Protein AF-A0A1T5BES2-F1 (afdb_monomer)

Mean predicted aligned error: 16.91 Å

Structure (mmCIF, N/CA/C/O backbone):
data_AF-A0A1T5BES2-F1
#
_entry.id   AF-A0A1T5BES2-F1
#
loop_
_atom_site.group_PDB
_atom_site.id
_atom_site.type_symbol
_atom_site.label_atom_id
_atom_site.label_alt_id
_atom_site.label_comp_id
_atom_site.label_asym_id
_atom_site.label_entity_id
_atom_site.label_seq_id
_atom_site.pdbx_PDB_ins_code
_atom_site.Cartn_x
_atom_site.Cartn_y
_atom_site.Cartn_z
_atom_site.occupancy
_atom_site.B_iso_or_equiv
_atom_site.auth_seq_id
_atom_site.auth_comp_id
_atom_site.auth_asym_id
_atom_site.auth_atom_id
_atom_site.pdbx_PDB_model_num
ATOM 1 N N . MET A 1 1 ? 9.888 16.089 -3.318 1.00 70.44 1 MET A N 1
ATOM 2 C CA . MET A 1 1 ? 8.456 15.725 -3.202 1.00 70.44 1 MET A CA 1
ATOM 3 C C . MET A 1 1 ? 7.661 16.745 -4.004 1.00 70.44 1 MET A C 1
ATOM 5 O O . MET A 1 1 ? 7.827 17.931 -3.751 1.00 70.44 1 MET A O 1
ATOM 9 N N . ASN A 1 2 ? 6.881 16.327 -5.005 1.00 87.25 2 ASN A N 1
ATOM 10 C CA . ASN A 1 2 ? 6.098 17.257 -5.827 1.00 87.25 2 ASN A CA 1
ATOM 11 C C . ASN A 1 2 ? 4.843 17.702 -5.054 1.00 87.25 2 ASN A C 1
ATOM 13 O O . ASN A 1 2 ? 3.798 17.071 -5.167 1.00 87.25 2 ASN A O 1
ATOM 17 N N . TYR A 1 3 ? 4.952 18.751 -4.232 1.00 88.75 3 TYR A N 1
ATOM 18 C CA . TYR A 1 3 ? 3.859 19.212 -3.362 1.00 88.75 3 TYR A CA 1
ATOM 19 C C . TYR A 1 3 ? 2.561 19.499 -4.121 1.00 88.75 3 TYR A C 1
ATOM 21 O O . TYR A 1 3 ? 1.489 19.140 -3.640 1.00 88.75 3 TYR A O 1
ATOM 29 N N . SER A 1 4 ? 2.650 20.056 -5.330 1.00 90.12 4 SER A N 1
ATOM 30 C CA . SER A 1 4 ? 1.475 20.334 -6.160 1.00 90.12 4 SER A CA 1
ATOM 31 C C . SER A 1 4 ? 0.677 19.060 -6.467 1.00 90.12 4 SER A C 1
ATOM 33 O O . SER A 1 4 ? -0.548 19.047 -6.336 1.00 90.12 4 SER A O 1
ATOM 35 N N . HIS A 1 5 ? 1.369 17.957 -6.783 1.00 93.81 5 HIS A N 1
ATOM 36 C CA . HIS A 1 5 ? 0.749 16.644 -6.993 1.00 93.81 5 HIS A CA 1
ATOM 37 C C . HIS A 1 5 ? -0.015 16.172 -5.751 1.00 93.81 5 HIS A C 1
ATOM 39 O O . HIS A 1 5 ? -1.217 15.920 -5.826 1.00 93.81 5 HIS A O 1
ATOM 45 N N . PHE A 1 6 ? 0.643 16.150 -4.590 1.00 95.44 6 PHE A N 1
ATOM 46 C CA . PHE A 1 6 ? 0.026 15.707 -3.336 1.00 95.44 6 PHE A CA 1
ATOM 47 C C . PHE A 1 6 ? -1.172 16.572 -2.929 1.00 95.44 6 PHE A C 1
ATOM 49 O O . PHE A 1 6 ? -2.198 16.052 -2.498 1.00 95.44 6 PHE A O 1
ATOM 56 N N . ILE A 1 7 ? -1.091 17.891 -3.121 1.00 94.88 7 ILE A N 1
ATOM 57 C CA . ILE A 1 7 ? -2.206 18.807 -2.858 1.00 94.88 7 ILE A CA 1
ATOM 58 C C . ILE A 1 7 ? -3.393 18.523 -3.781 1.00 94.88 7 ILE A C 1
ATOM 60 O O . ILE A 1 7 ? -4.537 18.530 -3.324 1.00 94.88 7 ILE A O 1
ATOM 64 N N . ASN A 1 8 ? -3.152 18.253 -5.064 1.00 95.00 8 ASN A N 1
ATOM 65 C CA . ASN A 1 8 ? -4.218 17.927 -6.010 1.00 95.00 8 ASN A CA 1
ATOM 66 C C . ASN A 1 8 ? -4.877 16.581 -5.688 1.00 95.00 8 ASN A C 1
ATOM 68 O O . ASN A 1 8 ? -6.106 16.486 -5.714 1.00 95.00 8 ASN A O 1
ATOM 72 N N . VAL A 1 9 ? -4.085 15.578 -5.302 1.00 97.38 9 VAL A N 1
ATOM 73 C CA . VAL A 1 9 ? -4.595 14.288 -4.822 1.00 97.38 9 VAL A CA 1
ATOM 74 C C . VAL A 1 9 ? -5.469 14.485 -3.580 1.00 97.38 9 VAL A C 1
ATOM 76 O O . VAL A 1 9 ? -6.613 14.032 -3.569 1.00 97.38 9 VAL A O 1
ATOM 79 N N . THR A 1 10 ? -5.008 15.241 -2.580 1.00 97.62 10 THR A N 1
ATOM 80 C CA . THR A 1 10 ? -5.791 15.525 -1.364 1.00 97.62 10 THR A CA 1
ATOM 81 C C . THR A 1 10 ? -7.077 16.300 -1.664 1.00 97.62 10 THR A C 1
ATOM 83 O O . THR A 1 10 ? -8.126 15.985 -1.104 1.00 97.62 10 THR A O 1
ATOM 86 N N . LYS A 1 11 ? -7.053 17.269 -2.592 1.00 97.06 11 LYS A N 1
ATOM 87 C CA . LYS A 1 11 ? -8.267 17.970 -3.055 1.00 97.06 11 LYS A CA 1
ATOM 88 C C . LYS A 1 11 ? -9.274 17.013 -3.694 1.00 97.06 11 LYS A C 1
ATOM 90 O O . LYS A 1 11 ? -10.475 17.180 -3.491 1.00 97.06 11 LYS A O 1
ATOM 95 N N . LYS A 1 12 ? -8.808 16.010 -4.446 1.00 98.00 12 LYS A N 1
ATOM 96 C CA . LYS A 1 12 ? -9.686 14.990 -5.032 1.00 98.00 12 LYS A CA 1
ATOM 97 C C . LYS A 1 12 ? -10.334 14.119 -3.953 1.00 98.00 12 LYS A C 1
ATOM 99 O O . LYS A 1 12 ? -11.538 13.887 -4.026 1.00 98.00 12 LYS A O 1
ATOM 104 N N . VAL A 1 13 ? -9.576 13.710 -2.931 1.00 98.06 13 VAL A N 1
ATOM 105 C CA . VAL A 1 13 ? -10.120 12.977 -1.770 1.00 98.06 13 VAL A CA 1
ATOM 106 C C . VAL A 1 13 ? -11.153 13.819 -1.025 1.00 98.06 13 VAL A C 1
ATOM 108 O O . VAL A 1 13 ? -12.233 13.321 -0.726 1.00 98.06 13 VAL A O 1
ATOM 111 N N . TYR A 1 14 ? -10.875 15.106 -0.796 1.00 98.12 14 TYR A N 1
ATOM 112 C CA . TYR A 1 14 ? -11.828 16.041 -0.193 1.00 98.12 14 TYR A CA 1
ATOM 113 C C . TYR A 1 14 ? -13.152 16.101 -0.974 1.00 98.12 14 TYR A C 1
ATOM 115 O O . TYR A 1 14 ? -14.214 15.936 -0.385 1.00 98.12 14 TYR A O 1
ATOM 123 N N . GLN A 1 15 ? -13.104 16.242 -2.304 1.00 97.69 15 GLN A N 1
ATOM 124 C CA . GLN A 1 15 ? -14.311 16.246 -3.144 1.00 97.69 15 GLN A CA 1
ATOM 125 C C . GLN A 1 15 ? -15.122 14.948 -3.017 1.00 97.69 15 GLN A C 1
ATOM 127 O O . GLN A 1 15 ? -16.346 14.990 -2.904 1.00 97.69 15 GLN A O 1
ATOM 132 N N . LEU A 1 16 ? -14.450 13.792 -3.020 1.00 96.69 16 LEU A N 1
ATOM 133 C CA . LEU A 1 16 ? -15.104 12.492 -2.847 1.00 96.69 16 LEU A CA 1
ATOM 134 C C . LEU A 1 16 ? -15.705 12.344 -1.439 1.00 96.69 16 LEU A C 1
ATOM 136 O O . LEU A 1 16 ? -16.818 11.839 -1.302 1.00 96.69 16 LEU A O 1
ATOM 140 N N . ALA A 1 17 ? -15.024 12.848 -0.407 1.00 96.62 17 ALA A N 1
ATOM 141 C CA . ALA A 1 17 ? -15.530 12.872 0.963 1.00 96.62 17 ALA A CA 1
ATOM 142 C C . ALA A 1 17 ? -16.780 13.763 1.105 1.00 96.62 17 ALA A C 1
ATOM 144 O O . ALA A 1 17 ? -17.757 13.328 1.713 1.00 96.62 17 ALA A O 1
ATOM 145 N N . CYS A 1 18 ? -16.806 14.948 0.480 1.00 95.06 18 CYS A N 1
ATOM 146 C CA . CYS A 1 18 ? -18.003 15.797 0.429 1.00 95.06 18 CYS A CA 1
ATOM 147 C C . CYS A 1 18 ? -19.175 15.089 -0.262 1.00 95.06 18 CYS A C 1
ATOM 149 O O . CYS A 1 18 ? -20.305 15.119 0.229 1.00 95.06 18 CYS A O 1
ATOM 151 N N . ASN A 1 19 ? -18.921 14.422 -1.393 1.0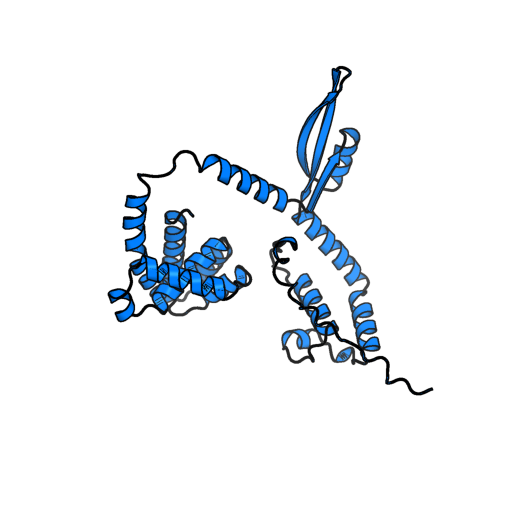0 92.88 19 ASN A N 1
ATOM 152 C CA . ASN A 1 19 ? -19.952 13.674 -2.115 1.00 92.88 19 ASN A CA 1
ATOM 153 C C . ASN A 1 19 ? -20.514 12.532 -1.263 1.00 92.88 19 ASN A C 1
ATOM 155 O O . ASN A 1 19 ? -21.729 12.341 -1.218 1.00 92.88 19 ASN A O 1
ATOM 159 N N . ARG A 1 20 ? -19.654 11.803 -0.544 1.00 92.56 20 ARG A N 1
ATOM 160 C CA . ARG A 1 20 ? -20.070 10.770 0.411 1.00 92.56 20 ARG A CA 1
ATOM 161 C C . ARG A 1 20 ? -20.982 11.343 1.495 1.00 92.56 20 ARG A C 1
ATOM 163 O O . ARG A 1 20 ? -22.045 10.784 1.737 1.00 92.56 20 ARG A O 1
ATOM 170 N N . GLN A 1 21 ? -20.591 12.461 2.105 1.00 90.69 21 GLN A N 1
ATOM 171 C CA . GLN A 1 21 ? -21.340 13.091 3.195 1.00 90.69 21 GLN A CA 1
ATOM 172 C C . GLN A 1 21 ? -22.714 13.613 2.742 1.00 90.69 21 GLN A C 1
ATOM 174 O O . GLN A 1 21 ? -23.696 13.496 3.469 1.00 90.69 21 GLN A O 1
ATOM 179 N N . THR A 1 22 ? -22.789 14.178 1.535 1.00 89.50 22 THR A N 1
ATOM 180 C CA . THR A 1 22 ? -24.013 14.791 0.989 1.00 89.50 22 THR A CA 1
ATOM 181 C C . THR A 1 22 ? -24.988 13.784 0.385 1.00 89.50 22 THR A C 1
ATOM 183 O O . THR A 1 22 ? -26.194 13.920 0.574 1.00 89.50 22 THR A O 1
ATOM 186 N N . SER A 1 23 ? -24.491 12.785 -0.348 1.00 87.12 23 SER A N 1
ATOM 187 C CA . SER A 1 23 ? -25.341 11.797 -1.027 1.00 87.12 23 SER A CA 1
ATOM 188 C C . SER A 1 23 ? -25.665 10.580 -0.166 1.00 87.12 23 SER A C 1
ATOM 190 O O . SER A 1 23 ? -26.700 9.951 -0.381 1.00 87.12 23 SER A O 1
ATOM 192 N N . ASN A 1 24 ? -24.776 10.226 0.772 1.00 84.38 24 ASN A N 1
ATOM 193 C CA . ASN A 1 24 ? -24.809 8.986 1.552 1.00 84.38 24 ASN A CA 1
ATOM 194 C C . ASN A 1 24 ? -25.114 7.730 0.702 1.00 84.38 24 ASN A C 1
ATOM 196 O O . ASN A 1 24 ? -25.743 6.781 1.172 1.00 84.38 24 ASN A O 1
ATOM 200 N N . SER A 1 25 ? -24.726 7.738 -0.579 1.00 91.38 25 SER A N 1
ATOM 201 C CA . SER A 1 25 ? -24.995 6.637 -1.499 1.00 91.38 25 SER A CA 1
ATOM 202 C C . SER A 1 25 ? -23.875 5.600 -1.436 1.00 91.38 25 SER A C 1
ATOM 204 O O . SER A 1 25 ? -22.703 5.929 -1.241 1.00 91.38 25 SER A O 1
ATOM 206 N N . VAL A 1 26 ? -24.231 4.330 -1.652 1.00 92.12 26 VAL A N 1
ATOM 207 C CA . VAL A 1 26 ? -23.258 3.226 -1.755 1.00 92.12 26 VAL A CA 1
ATOM 208 C C . VAL A 1 26 ? -22.220 3.518 -2.842 1.00 92.12 26 VAL A C 1
ATOM 210 O O . VAL A 1 26 ? -21.035 3.257 -2.659 1.00 92.12 26 VAL A O 1
ATOM 213 N N . GLU A 1 27 ? -22.653 4.126 -3.946 1.00 93.81 27 GLU A N 1
ATOM 214 C CA . GLU A 1 27 ? -21.774 4.510 -5.047 1.00 93.81 27 GLU A CA 1
ATOM 215 C C . GLU A 1 27 ? -20.736 5.559 -4.620 1.00 93.81 27 GLU A C 1
ATOM 217 O O . GLU A 1 27 ? -19.559 5.420 -4.943 1.00 93.81 27 GLU A O 1
ATOM 222 N N . ALA A 1 28 ? -21.128 6.579 -3.849 1.00 93.00 28 ALA A N 1
ATOM 223 C CA . ALA A 1 28 ? -20.195 7.602 -3.377 1.00 93.00 28 ALA A CA 1
ATOM 224 C C . ALA A 1 28 ? -19.154 7.038 -2.395 1.00 93.00 28 ALA A C 1
ATOM 226 O O . ALA A 1 28 ? -17.991 7.445 -2.433 1.00 93.00 28 ALA A O 1
ATOM 227 N N . ILE A 1 29 ? -19.551 6.078 -1.551 1.00 93.38 29 ILE A N 1
ATOM 228 C CA . ILE A 1 29 ? -18.630 5.354 -0.662 1.00 93.38 29 ILE A CA 1
ATOM 229 C C . ILE A 1 29 ? -17.618 4.558 -1.497 1.00 93.38 29 ILE A C 1
ATOM 231 O O . ILE A 1 29 ? -16.413 4.742 -1.333 1.00 93.38 29 ILE A O 1
ATOM 235 N N . GLN A 1 30 ? -18.098 3.762 -2.457 1.00 95.75 30 GLN A N 1
ATOM 236 C CA . GLN A 1 30 ? -17.244 2.949 -3.328 1.00 95.75 30 GLN A CA 1
ATOM 237 C C . GLN A 1 30 ? -16.291 3.795 -4.175 1.00 95.75 30 GLN A C 1
ATOM 239 O O . GLN A 1 30 ? -15.142 3.413 -4.379 1.00 95.75 30 GLN A O 1
ATOM 244 N N . GLN A 1 31 ? -16.729 4.955 -4.671 1.00 96.88 31 GLN A N 1
ATOM 245 C CA . GLN A 1 31 ? -15.860 5.863 -5.423 1.00 96.88 31 GLN A CA 1
ATOM 246 C C . GLN A 1 31 ? -14.693 6.378 -4.570 1.00 96.88 31 GLN A C 1
ATOM 248 O O . GLN A 1 31 ? -13.565 6.440 -5.063 1.00 96.88 31 GLN A O 1
ATOM 253 N N . LEU A 1 32 ? -14.944 6.727 -3.302 1.00 97.38 32 LEU A N 1
ATOM 254 C CA . LEU A 1 32 ? -13.892 7.134 -2.370 1.00 97.38 32 LEU A CA 1
ATOM 255 C C . LEU A 1 32 ? -12.931 5.975 -2.075 1.00 97.38 32 LEU A C 1
ATOM 257 O O . LEU A 1 32 ? -11.723 6.155 -2.204 1.00 97.38 32 LEU A O 1
ATOM 261 N N . GLU A 1 33 ? -13.455 4.799 -1.725 1.00 97.19 33 GLU A N 1
ATOM 262 C CA . GLU A 1 33 ? -12.656 3.603 -1.422 1.00 97.19 33 GLU A CA 1
ATOM 263 C C . GLU A 1 33 ? -11.768 3.202 -2.605 1.00 97.19 33 GLU A C 1
ATOM 265 O O . GLU A 1 33 ? -10.548 3.104 -2.466 1.00 97.19 33 GLU A O 1
ATOM 270 N N . ASN A 1 34 ? -12.357 3.064 -3.796 1.00 97.38 34 ASN A N 1
ATOM 271 C CA . ASN A 1 34 ? -11.634 2.697 -5.012 1.00 97.38 34 ASN A CA 1
ATOM 272 C C . ASN A 1 34 ? -10.504 3.680 -5.323 1.00 97.38 34 ASN A C 1
ATOM 274 O O . ASN A 1 34 ? -9.408 3.260 -5.691 1.00 97.38 34 ASN A O 1
ATOM 278 N N . TYR A 1 35 ? -10.757 4.983 -5.167 1.00 98.38 35 TYR A N 1
ATOM 279 C CA . TYR A 1 35 ? -9.732 5.996 -5.387 1.00 98.38 35 TYR A CA 1
ATOM 280 C C . TYR A 1 35 ? -8.608 5.887 -4.351 1.00 98.38 35 TYR A C 1
ATOM 282 O O . TYR A 1 35 ? -7.438 5.851 -4.723 1.00 98.38 35 TYR A O 1
ATOM 290 N N . MET A 1 36 ? -8.945 5.769 -3.064 1.00 98.31 36 MET A N 1
ATOM 291 C CA . MET A 1 36 ? -7.967 5.652 -1.977 1.00 98.31 36 MET A CA 1
ATOM 292 C C . MET A 1 36 ? -7.069 4.417 -2.131 1.00 98.31 36 MET A C 1
ATOM 294 O O . MET A 1 36 ? -5.855 4.520 -1.957 1.00 98.31 36 MET A O 1
ATOM 298 N N . TYR A 1 37 ? -7.617 3.268 -2.539 1.00 97.12 37 TYR A N 1
ATOM 299 C CA . TYR A 1 37 ? -6.825 2.052 -2.752 1.00 97.12 37 TYR A CA 1
ATOM 300 C C . TYR A 1 37 ? -5.919 2.088 -3.986 1.00 97.12 37 TYR A C 1
ATOM 302 O O . TYR A 1 37 ? -5.040 1.231 -4.095 1.00 97.12 37 TYR A O 1
ATOM 310 N N . GLN A 1 38 ? -6.058 3.071 -4.876 1.00 97.50 38 GLN A N 1
ATOM 311 C CA . GLN A 1 38 ? -5.137 3.281 -5.999 1.00 97.50 38 GLN A CA 1
ATOM 312 C C . GLN A 1 38 ? -3.953 4.191 -5.641 1.00 97.50 38 GLN A C 1
ATOM 314 O O . GLN A 1 38 ? -2.974 4.229 -6.384 1.00 97.50 38 GLN A O 1
ATOM 319 N N . LEU A 1 39 ? -4.020 4.907 -4.514 1.00 97.62 39 LEU A N 1
ATOM 320 C CA . LEU A 1 39 ? -2.978 5.846 -4.107 1.00 97.62 39 LEU A CA 1
ATOM 321 C C . LEU A 1 39 ? -1.724 5.128 -3.605 1.00 97.62 39 LEU A C 1
ATOM 323 O O . LEU A 1 39 ? -1.783 4.084 -2.956 1.00 97.62 39 LEU A O 1
ATOM 327 N N . THR A 1 40 ? -0.571 5.726 -3.860 1.00 97.56 40 THR A N 1
ATOM 328 C CA . THR A 1 40 ? 0.717 5.325 -3.295 1.00 97.56 40 THR A CA 1
ATOM 329 C C . THR A 1 40 ? 0.753 5.549 -1.784 1.00 97.56 40 THR A C 1
ATOM 331 O O . THR A 1 40 ? -0.023 6.320 -1.215 1.00 97.56 40 THR A O 1
ATOM 334 N N . PHE A 1 41 ? 1.690 4.892 -1.100 1.00 97.25 41 PHE A N 1
ATOM 335 C CA . PHE A 1 41 ? 1.778 5.027 0.352 1.00 97.25 41 PHE A CA 1
ATOM 336 C C . PHE A 1 41 ? 2.150 6.448 0.796 1.00 97.25 41 PHE A C 1
ATOM 338 O O . PHE A 1 41 ? 1.604 6.948 1.776 1.00 97.25 41 PHE A O 1
ATOM 345 N N . ASP A 1 42 ? 3.011 7.137 0.047 1.00 96.88 42 ASP A N 1
ATOM 346 C CA . ASP A 1 42 ? 3.368 8.524 0.351 1.00 96.88 42 ASP A CA 1
ATOM 347 C C . ASP A 1 42 ? 2.169 9.470 0.211 1.00 96.88 42 ASP A C 1
ATOM 349 O O . ASP A 1 42 ? 2.035 10.413 0.992 1.00 96.88 42 ASP A O 1
ATOM 353 N N . GLU A 1 43 ? 1.265 9.213 -0.742 1.00 98.00 43 GLU A N 1
ATOM 354 C CA . GLU A 1 43 ? 0.036 10.000 -0.904 1.00 98.00 43 GLU A CA 1
ATOM 355 C C . GLU A 1 43 ? -0.897 9.803 0.287 1.00 98.00 43 GLU A C 1
ATOM 357 O O . GLU A 1 43 ? -1.389 10.786 0.839 1.00 98.00 43 GLU A O 1
ATOM 362 N N . ILE A 1 44 ? -1.065 8.558 0.744 1.00 98.25 44 ILE A N 1
ATOM 363 C CA . ILE A 1 44 ? -1.846 8.229 1.943 1.00 98.25 44 ILE A CA 1
ATOM 364 C C . ILE A 1 44 ? -1.281 8.936 3.181 1.00 98.25 44 ILE A C 1
ATOM 366 O O . ILE A 1 44 ? -2.021 9.620 3.889 1.00 98.25 44 ILE A O 1
ATOM 370 N N . LYS A 1 45 ? 0.037 8.865 3.406 1.00 97.19 45 LYS A N 1
ATOM 371 C CA . LYS A 1 45 ? 0.703 9.553 4.528 1.00 97.19 45 LYS A CA 1
ATOM 372 C C . LYS A 1 45 ? 0.507 11.064 4.470 1.00 97.19 45 LYS A C 1
ATOM 374 O O . LYS A 1 45 ? 0.262 11.707 5.496 1.00 97.19 45 LYS A O 1
ATOM 379 N N . PHE A 1 46 ? 0.601 11.643 3.275 1.00 97.25 46 PHE A N 1
ATOM 380 C CA . PHE A 1 46 ? 0.381 13.069 3.077 1.00 97.25 46 PHE A CA 1
ATOM 381 C C . PHE A 1 46 ? -1.068 13.463 3.383 1.00 97.25 46 PHE A C 1
ATOM 383 O O . PHE A 1 46 ? -1.289 14.385 4.166 1.00 97.25 46 PHE A O 1
ATOM 390 N N . ILE A 1 47 ? -2.056 12.739 2.846 1.00 98.19 47 ILE A N 1
ATOM 391 C CA . ILE A 1 47 ? -3.482 12.970 3.130 1.00 98.19 47 ILE A CA 1
ATOM 392 C C . ILE A 1 47 ? -3.748 12.875 4.633 1.00 98.19 47 ILE A C 1
ATOM 394 O O . ILE A 1 47 ? -4.391 13.757 5.199 1.00 98.19 47 ILE A O 1
ATOM 398 N N . GLN A 1 48 ? -3.208 11.853 5.298 1.00 98.00 48 GLN A N 1
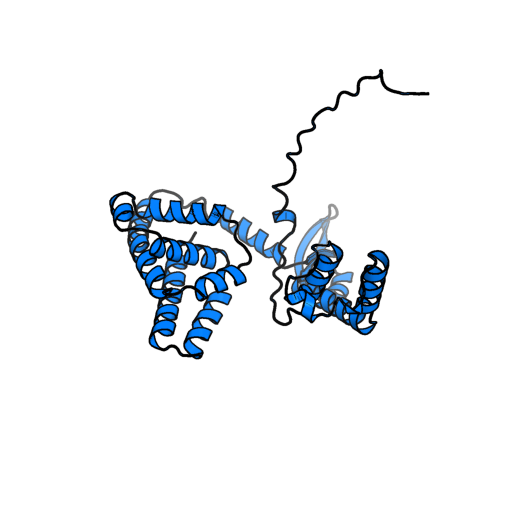ATOM 399 C CA . GLN A 1 48 ? -3.343 11.665 6.742 1.00 98.00 48 GLN A CA 1
ATOM 400 C C . GLN A 1 48 ? -2.743 12.839 7.520 1.00 98.00 48 GLN A C 1
ATOM 402 O O . GLN A 1 48 ? -3.348 13.314 8.478 1.00 98.00 48 GLN A O 1
ATOM 407 N N . THR A 1 49 ? -1.598 13.361 7.076 1.00 97.75 49 THR A N 1
ATOM 408 C CA . THR A 1 49 ? -0.969 14.550 7.668 1.00 97.75 49 THR A CA 1
ATOM 409 C C . THR A 1 49 ? -1.887 15.766 7.563 1.00 97.75 49 THR A C 1
ATOM 411 O O . THR A 1 49 ? -2.125 16.425 8.570 1.00 97.75 49 THR A O 1
ATOM 414 N N . ILE A 1 50 ? -2.467 16.029 6.386 1.00 98.06 50 ILE A N 1
ATOM 415 C CA . ILE A 1 50 ? -3.424 17.131 6.175 1.00 98.06 50 ILE A CA 1
ATOM 416 C C . ILE A 1 50 ? -4.694 16.947 7.015 1.00 98.06 50 ILE A C 1
ATOM 418 O O . ILE A 1 50 ? -5.176 17.898 7.625 1.00 98.06 50 ILE A O 1
ATOM 422 N N . MET A 1 51 ? -5.221 15.726 7.078 1.00 98.25 51 MET A N 1
ATOM 423 C CA . MET A 1 51 ? -6.407 15.392 7.863 1.00 98.25 51 MET A CA 1
ATOM 424 C C . MET A 1 51 ? -6.184 15.655 9.356 1.00 98.25 51 MET A C 1
ATOM 426 O O . MET A 1 51 ? -6.993 16.334 9.985 1.00 98.25 51 MET A O 1
ATOM 430 N N . TYR A 1 52 ? -5.089 15.150 9.935 1.00 97.56 52 TYR A N 1
ATOM 431 C CA . TYR A 1 52 ? -4.784 15.405 11.344 1.00 97.56 52 TYR A CA 1
ATOM 432 C C . TYR A 1 52 ? -4.446 16.874 11.596 1.00 97.56 52 TYR A C 1
ATOM 434 O O . TYR A 1 52 ? -4.853 17.403 12.621 1.00 97.56 52 TYR A O 1
ATOM 442 N N . LEU A 1 53 ? -3.798 17.558 10.650 1.00 97.44 53 LEU A N 1
ATOM 443 C CA . LEU A 1 53 ? -3.561 18.997 10.738 1.00 97.44 53 LEU A CA 1
ATOM 444 C C . LEU A 1 53 ? -4.886 19.763 10.885 1.00 97.44 53 LEU A C 1
ATOM 446 O O . LEU A 1 53 ? -5.026 20.558 11.805 1.00 97.44 53 LEU A O 1
ATOM 450 N N . GLY A 1 54 ? -5.885 19.483 10.044 1.00 97.50 54 GLY A N 1
ATOM 451 C CA . GLY A 1 54 ? -7.197 20.132 10.137 1.00 97.50 54 GLY A CA 1
ATOM 452 C C . GLY A 1 54 ? -8.054 19.704 11.333 1.00 97.50 54 GLY A C 1
ATOM 453 O O . GLY A 1 54 ? -8.970 20.434 11.711 1.00 97.50 54 GLY A O 1
ATOM 454 N N . ARG A 1 55 ? -7.774 18.538 11.924 1.00 97.12 55 ARG A N 1
ATOM 455 C CA . ARG A 1 55 ? -8.480 18.021 13.105 1.00 97.12 55 ARG A CA 1
ATOM 456 C C . ARG A 1 55 ? -7.899 18.541 14.418 1.00 97.12 55 ARG A C 1
ATOM 458 O O . ARG A 1 55 ? -8.661 18.905 15.306 1.00 97.12 55 ARG A O 1
ATOM 465 N N . ASP A 1 56 ? -6.576 18.509 14.541 1.00 97.06 56 ASP A N 1
ATOM 466 C CA . ASP A 1 56 ? -5.867 18.701 15.808 1.00 97.06 56 ASP A CA 1
ATOM 467 C C . ASP A 1 56 ? -5.402 20.152 16.001 1.00 97.06 56 ASP A C 1
ATOM 469 O O . ASP A 1 56 ? -5.145 20.548 17.131 1.00 97.06 56 ASP A O 1
ATOM 473 N N . THR A 1 57 ? -5.330 20.955 14.931 1.00 96.50 57 THR A N 1
ATOM 474 C CA . THR A 1 57 ? -4.894 22.355 15.032 1.00 96.50 57 THR A CA 1
ATOM 475 C C . THR A 1 57 ? -6.007 23.250 15.569 1.00 96.50 57 THR A C 1
ATOM 477 O O . THR A 1 57 ? -7.070 23.391 14.960 1.00 96.50 57 THR A O 1
ATOM 480 N N . THR A 1 58 ? -5.720 23.922 16.677 1.00 95.50 58 THR A N 1
ATOM 481 C CA . THR A 1 58 ? -6.593 24.911 17.320 1.00 95.50 58 THR A CA 1
ATOM 482 C C . THR A 1 58 ? -6.358 26.329 16.791 1.00 95.50 58 THR A C 1
ATOM 484 O O . THR A 1 58 ? -5.298 26.642 16.247 1.00 95.50 58 THR A O 1
ATOM 487 N N . ASP A 1 59 ? -7.323 27.234 16.984 1.00 92.19 59 ASP A N 1
ATOM 488 C CA . ASP A 1 59 ? -7.164 28.642 16.586 1.00 92.19 59 ASP A CA 1
ATOM 489 C C . ASP A 1 59 ? -6.016 29.338 17.339 1.00 92.19 59 ASP A C 1
ATOM 491 O O . ASP A 1 59 ? -5.301 30.155 16.760 1.00 92.19 59 ASP A O 1
ATOM 495 N N . GLU A 1 60 ? -5.777 28.969 18.601 1.00 94.56 60 GLU A N 1
ATOM 496 C CA . GLU A 1 60 ? -4.643 29.469 19.388 1.00 94.56 60 GLU A CA 1
ATOM 497 C C . GLU A 1 60 ? -3.297 29.063 18.770 1.00 94.56 60 GLU A C 1
ATOM 499 O O . GLU A 1 60 ? -2.384 29.883 18.651 1.00 94.56 60 GLU A O 1
ATOM 504 N N . GLU A 1 61 ? -3.172 27.815 18.312 1.00 94.69 61 GLU A N 1
ATOM 505 C CA . GLU A 1 61 ? -1.966 27.338 17.631 1.00 94.69 61 GLU A CA 1
ATOM 506 C C . GLU A 1 61 ? -1.757 28.028 16.282 1.00 94.69 61 GLU A C 1
ATOM 508 O O . GLU A 1 61 ? -0.618 28.355 15.948 1.00 94.69 61 GLU A O 1
ATOM 513 N N . ARG A 1 62 ? -2.834 28.322 15.539 1.00 92.25 62 ARG A N 1
ATOM 514 C CA . ARG A 1 62 ? -2.764 29.070 14.267 1.00 92.25 62 ARG A CA 1
ATOM 515 C C . ARG A 1 62 ? -2.280 30.504 14.441 1.00 92.25 62 ARG A C 1
ATOM 517 O O . ARG A 1 62 ? -1.707 31.062 13.510 1.00 92.25 62 ARG A O 1
ATOM 524 N N . LEU A 1 63 ? -2.516 31.107 15.605 1.00 92.75 63 LEU A N 1
ATOM 525 C CA . LEU A 1 63 ? -1.991 32.433 15.941 1.00 92.75 63 LEU A CA 1
ATOM 526 C C . LEU A 1 63 ? -0.525 32.380 16.383 1.00 92.75 63 LEU A C 1
ATOM 528 O O . LEU A 1 63 ? 0.190 33.374 16.260 1.00 92.75 63 LEU A O 1
ATOM 532 N N . LYS A 1 64 ? -0.082 31.237 16.916 1.00 95.88 64 LYS A N 1
ATOM 533 C CA . LYS A 1 64 ? 1.242 31.074 17.523 1.00 95.88 64 LYS A CA 1
ATOM 534 C C . LYS A 1 64 ? 2.305 30.557 16.557 1.00 95.88 64 LYS A C 1
ATOM 536 O O . LYS A 1 64 ? 3.458 30.964 16.665 1.00 95.88 64 LYS A O 1
ATOM 541 N N . TYR A 1 65 ? 1.941 29.644 15.663 1.00 93.81 65 TYR A N 1
ATOM 542 C CA . TYR A 1 65 ? 2.875 28.934 14.793 1.00 93.81 65 TYR A CA 1
ATOM 543 C C . TYR A 1 65 ? 2.619 29.258 13.327 1.00 93.81 65 TYR A C 1
ATOM 545 O O . TYR A 1 65 ? 1.481 29.449 12.899 1.00 93.81 65 TYR A O 1
ATOM 553 N N . SER A 1 66 ? 3.683 29.270 12.526 1.00 93.19 66 SER A N 1
ATOM 554 C CA . SER A 1 66 ? 3.537 29.346 11.076 1.00 93.19 66 SER A CA 1
ATOM 555 C C . SER A 1 66 ? 2.899 28.068 10.523 1.00 93.19 66 SER A C 1
ATOM 557 O O . SER A 1 66 ? 3.081 26.970 11.055 1.00 93.19 66 SER A O 1
ATOM 559 N N . ASN A 1 67 ? 2.215 28.180 9.382 1.00 93.44 67 ASN A N 1
ATOM 560 C CA . ASN A 1 67 ? 1.612 27.020 8.716 1.00 93.44 67 ASN A CA 1
ATOM 561 C C . ASN A 1 67 ? 2.651 25.932 8.393 1.00 93.44 67 ASN A C 1
ATOM 563 O O . ASN A 1 67 ? 2.329 24.745 8.423 1.00 93.44 67 ASN A O 1
ATOM 567 N N . ARG A 1 68 ? 3.908 26.326 8.133 1.00 92.12 68 ARG A N 1
ATOM 568 C CA . ARG A 1 68 ? 5.023 25.396 7.905 1.00 92.12 68 ARG A CA 1
ATOM 569 C C . ARG A 1 68 ? 5.356 24.608 9.161 1.00 92.12 68 ARG A C 1
ATOM 571 O O . ARG A 1 68 ? 5.499 23.394 9.092 1.00 92.12 68 ARG A O 1
ATOM 578 N N . GLU A 1 69 ? 5.468 25.283 10.299 1.00 93.94 69 GLU A N 1
ATOM 579 C CA . GLU A 1 69 ? 5.775 24.635 11.575 1.00 93.94 69 GLU A CA 1
ATOM 580 C C . GLU A 1 69 ? 4.670 23.673 12.001 1.00 93.94 69 GLU A C 1
ATOM 582 O O . GLU A 1 69 ? 4.985 22.576 12.458 1.00 93.94 69 GLU A O 1
ATOM 587 N N . LEU A 1 70 ? 3.403 24.049 11.798 1.00 95.50 70 LEU A N 1
ATOM 588 C CA . LEU A 1 70 ? 2.253 23.181 12.066 1.00 95.50 70 LEU A CA 1
ATOM 589 C C . LEU A 1 70 ? 2.264 21.933 11.172 1.00 95.50 70 LEU A C 1
ATOM 591 O O . LEU A 1 70 ? 2.064 20.817 11.644 1.00 95.50 70 LEU A O 1
ATOM 595 N N . PHE A 1 71 ? 2.552 22.093 9.878 1.00 95.38 71 PHE A N 1
ATOM 596 C CA . PHE A 1 71 ? 2.656 20.954 8.967 1.00 95.38 71 PHE A CA 1
ATOM 597 C C . PHE A 1 71 ? 3.813 20.015 9.354 1.00 95.38 71 PHE A C 1
ATOM 599 O O . PHE A 1 71 ? 3.626 18.804 9.477 1.00 95.38 71 PHE A O 1
ATOM 606 N N . GLU A 1 72 ? 5.006 20.566 9.595 1.00 94.25 72 GLU A N 1
ATOM 607 C CA . GLU A 1 72 ? 6.195 19.784 9.955 1.00 94.25 72 GLU A CA 1
ATOM 608 C C . GLU A 1 72 ? 6.094 19.151 11.350 1.00 94.25 72 GLU A C 1
ATOM 610 O O . GLU A 1 72 ? 6.694 18.103 11.605 1.00 94.25 72 GLU A O 1
ATOM 615 N N . SER A 1 73 ? 5.368 19.762 12.292 1.00 94.94 73 SER A N 1
ATOM 616 C CA . SER A 1 73 ? 5.106 19.148 13.598 1.00 94.94 73 SER A CA 1
ATOM 617 C C . SER A 1 73 ? 4.187 17.934 13.451 1.00 94.94 73 SER A C 1
ATOM 619 O O . SER A 1 73 ? 4.496 16.874 14.005 1.00 94.94 73 SER A O 1
ATOM 621 N N . GLN A 1 74 ? 3.133 18.045 12.637 1.00 95.81 74 GLN A N 1
ATOM 622 C CA . GLN A 1 74 ? 2.190 16.955 12.412 1.00 95.81 74 GLN A CA 1
ATOM 623 C C . GLN A 1 74 ? 2.824 15.795 11.644 1.00 95.81 74 GLN A C 1
ATOM 625 O O . GLN A 1 74 ? 2.657 14.632 12.018 1.00 95.81 74 GLN A O 1
ATOM 630 N N . LYS A 1 75 ? 3.620 16.102 10.617 1.00 94.94 75 LYS A N 1
ATOM 631 C CA . LYS A 1 75 ? 4.385 15.102 9.870 1.00 94.94 75 LYS A CA 1
ATOM 632 C C . LYS A 1 75 ? 5.322 14.315 10.793 1.00 94.94 75 LYS A C 1
ATOM 634 O O . LYS A 1 75 ? 5.241 13.090 10.844 1.00 94.94 75 LYS A O 1
ATOM 639 N N . ARG A 1 76 ? 6.128 15.010 11.609 1.00 94.44 76 ARG A N 1
ATOM 640 C CA . ARG A 1 76 ? 7.030 14.379 12.595 1.00 94.44 76 ARG A CA 1
ATOM 641 C C . ARG A 1 76 ? 6.291 13.578 13.664 1.00 94.44 76 ARG A C 1
ATOM 643 O O . ARG A 1 76 ? 6.827 12.611 14.203 1.00 94.44 76 ARG A O 1
ATOM 650 N N . TYR A 1 77 ? 5.087 13.996 14.051 1.00 93.81 77 TYR A N 1
ATOM 651 C CA . TYR A 1 77 ? 4.256 13.220 14.969 1.00 93.81 77 TYR A CA 1
ATOM 652 C C . TYR A 1 77 ? 3.850 11.876 14.354 1.00 93.81 77 TYR A C 1
ATOM 654 O O . TYR A 1 77 ? 3.995 10.846 15.010 1.00 93.81 77 TYR A O 1
ATOM 662 N N . LEU A 1 78 ? 3.403 11.873 13.097 1.00 92.56 78 LEU A N 1
ATOM 663 C CA . LEU A 1 78 ? 2.974 10.651 12.419 1.00 92.56 78 LEU A CA 1
ATOM 664 C C . LEU A 1 78 ? 4.150 9.732 12.066 1.00 92.56 78 LEU A C 1
ATOM 666 O O . LEU A 1 78 ? 4.042 8.523 12.238 1.00 92.56 78 LEU A O 1
ATOM 670 N N . GLU A 1 79 ? 5.299 10.288 11.677 1.00 91.94 79 GLU A N 1
ATOM 671 C CA . GLU A 1 79 ? 6.527 9.514 11.442 1.00 91.94 79 GLU A CA 1
ATOM 672 C C . GLU A 1 79 ? 6.993 8.747 12.685 1.00 91.94 79 GLU A C 1
ATOM 674 O O . GLU A 1 79 ? 7.485 7.629 12.563 1.00 91.94 79 GLU A O 1
ATOM 679 N N . ARG A 1 80 ? 6.775 9.296 13.887 1.00 92.44 80 ARG A N 1
ATOM 680 C CA . ARG A 1 80 ? 7.082 8.607 15.151 1.00 92.44 80 ARG A CA 1
ATOM 681 C C . ARG A 1 80 ? 6.101 7.496 15.505 1.00 92.44 80 ARG A C 1
ATOM 683 O O . ARG A 1 80 ? 6.417 6.677 16.360 1.00 92.44 80 ARG A O 1
ATOM 690 N N . LYS A 1 81 ? 4.904 7.484 14.916 1.00 86.19 81 LYS A N 1
ATOM 691 C CA . LYS A 1 81 ? 3.835 6.556 15.303 1.00 86.19 81 LYS A CA 1
ATOM 692 C C . LYS A 1 81 ? 3.907 5.185 14.628 1.00 86.19 81 LYS A C 1
ATOM 694 O O . LYS A 1 81 ? 3.013 4.388 14.879 1.00 86.19 81 LYS A O 1
ATOM 699 N N . SER A 1 82 ? 4.963 4.918 13.855 1.00 81.12 82 SER A N 1
ATOM 700 C CA . SER A 1 82 ? 5.142 3.742 12.993 1.00 81.12 82 SER A CA 1
ATOM 701 C C . SER A 1 82 ? 3.962 3.530 12.044 1.00 81.12 82 SER A C 1
ATOM 703 O O . SER A 1 82 ? 2.860 3.157 12.432 1.00 81.12 82 SER A O 1
ATOM 705 N N . TRP A 1 83 ? 4.198 3.769 10.759 1.00 90.94 83 TRP A N 1
ATOM 706 C CA . TRP A 1 83 ? 3.193 3.530 9.729 1.00 90.94 83 TRP A CA 1
ATOM 707 C C . TRP A 1 83 ? 2.958 2.030 9.550 1.00 90.94 83 TRP A C 1
ATOM 709 O O . TRP A 1 83 ? 3.920 1.265 9.500 1.00 90.94 83 TRP A O 1
ATOM 719 N N . SER A 1 84 ? 1.694 1.620 9.436 1.00 92.06 84 SER A N 1
ATOM 720 C CA . SER A 1 84 ? 1.343 0.218 9.203 1.00 92.06 84 SER A CA 1
ATOM 721 C C . SER A 1 84 ? 1.340 -0.117 7.700 1.00 92.06 84 SER A C 1
ATOM 723 O O . SER A 1 84 ? 2.218 0.316 6.954 1.00 92.06 84 SER A O 1
ATOM 725 N N . LYS A 1 85 ? 0.365 -0.900 7.227 1.00 95.81 85 LYS A N 1
ATOM 726 C CA . LYS A 1 85 ? 0.179 -1.186 5.798 1.00 95.81 85 LYS A CA 1
ATOM 727 C C . LYS A 1 85 ? -0.595 -0.048 5.140 1.00 95.81 85 LYS A C 1
ATOM 729 O O . LYS A 1 85 ? -1.507 0.513 5.740 1.00 95.81 85 LYS A O 1
ATOM 734 N N . ARG A 1 86 ? -0.277 0.242 3.880 1.00 96.81 86 ARG A N 1
ATOM 735 C CA . ARG A 1 86 ? -0.927 1.294 3.085 1.00 96.81 86 ARG A CA 1
ATOM 736 C C . ARG A 1 86 ? -2.452 1.173 3.086 1.00 96.81 86 ARG A C 1
ATOM 738 O O . ARG A 1 86 ? -3.136 2.176 3.247 1.00 96.81 86 ARG A O 1
ATOM 745 N N . GLU A 1 87 ? -2.966 -0.041 2.920 1.00 96.62 87 GLU A N 1
ATOM 746 C CA . GLU A 1 87 ? -4.398 -0.342 2.888 1.00 96.62 87 GLU A CA 1
ATOM 747 C C . GLU A 1 87 ? -5.060 -0.031 4.235 1.00 96.62 87 GLU A C 1
ATOM 749 O O . GLU A 1 87 ? -6.097 0.618 4.264 1.00 96.62 87 GLU A O 1
ATOM 754 N N . LEU A 1 88 ? -4.413 -0.397 5.347 1.00 95.62 88 LEU A N 1
ATOM 755 C CA . LEU A 1 88 ? -4.923 -0.113 6.691 1.00 95.62 88 LEU A CA 1
ATOM 756 C C . LEU A 1 88 ? -4.947 1.391 6.982 1.00 95.62 88 LEU A C 1
ATOM 758 O O . LEU A 1 88 ? -5.899 1.894 7.572 1.00 95.62 88 LEU A O 1
ATOM 762 N N . GLU A 1 89 ? -3.926 2.132 6.545 1.00 97.75 89 GLU A N 1
ATOM 763 C CA . GLU A 1 89 ? -3.935 3.591 6.678 1.00 97.75 89 GLU A CA 1
ATOM 764 C C . GLU A 1 89 ? -5.004 4.243 5.784 1.00 97.75 89 GLU A C 1
ATOM 766 O O . GLU A 1 89 ? -5.653 5.203 6.204 1.00 97.75 89 GLU A O 1
ATOM 771 N N . ALA A 1 90 ? -5.252 3.707 4.583 1.00 97.94 90 ALA A N 1
ATOM 772 C CA . ALA A 1 90 ? -6.358 4.154 3.739 1.00 97.94 90 ALA A CA 1
ATOM 773 C C . ALA A 1 90 ? -7.712 3.934 4.437 1.00 97.94 90 ALA A C 1
ATOM 775 O O . ALA A 1 90 ? -8.504 4.876 4.530 1.00 97.94 90 ALA A O 1
ATOM 776 N N . ASP A 1 91 ? -7.933 2.749 5.013 1.00 96.69 91 ASP A N 1
ATOM 777 C CA . ASP A 1 91 ? -9.133 2.417 5.790 1.00 96.69 91 ASP A CA 1
ATOM 778 C C . ASP A 1 91 ? -9.304 3.361 6.983 1.00 96.69 91 ASP A C 1
ATOM 780 O O . ASP A 1 91 ? -10.397 3.874 7.235 1.00 96.69 91 ASP A O 1
ATOM 784 N N . HIS A 1 92 ? -8.212 3.662 7.693 1.00 96.56 92 HIS A N 1
ATOM 785 C CA . HIS A 1 92 ? -8.221 4.605 8.808 1.00 96.56 92 HIS A CA 1
ATOM 786 C C . HIS A 1 92 ? -8.666 6.009 8.401 1.00 96.56 92 HIS A C 1
ATOM 788 O O . HIS A 1 92 ? -9.361 6.662 9.187 1.00 96.56 92 HIS A O 1
ATOM 794 N N . ILE A 1 93 ? -8.252 6.490 7.224 1.00 97.81 93 ILE A N 1
ATOM 795 C CA . ILE A 1 93 ? -8.668 7.791 6.686 1.00 97.81 93 ILE A CA 1
ATOM 796 C C . ILE A 1 93 ? -10.145 7.737 6.290 1.00 97.81 93 ILE A C 1
ATOM 798 O O . ILE A 1 93 ? -10.917 8.593 6.720 1.00 97.81 93 ILE A O 1
ATOM 802 N N . ILE A 1 94 ? -10.555 6.721 5.522 1.00 97.50 94 ILE A N 1
ATOM 803 C CA . ILE A 1 94 ? -11.939 6.555 5.049 1.00 97.50 94 ILE A CA 1
ATOM 804 C C . ILE A 1 94 ? -12.904 6.487 6.236 1.00 97.50 94 ILE A C 1
ATOM 806 O O . ILE A 1 94 ? -13.933 7.158 6.228 1.00 97.50 94 ILE A O 1
ATOM 810 N N . ALA A 1 95 ? -12.562 5.756 7.294 1.00 96.19 95 ALA A N 1
ATOM 811 C CA . ALA A 1 95 ? -13.403 5.616 8.478 1.00 96.19 95 ALA A CA 1
ATOM 812 C C . ALA A 1 95 ? -13.544 6.909 9.313 1.00 96.19 95 ALA A C 1
ATOM 814 O O . ALA A 1 95 ? -14.361 6.953 10.238 1.00 96.19 95 ALA A O 1
ATOM 815 N N . LYS A 1 96 ? -12.777 7.978 9.037 1.00 95.94 96 LYS A N 1
ATOM 816 C CA . LYS A 1 96 ? -12.925 9.242 9.774 1.00 95.94 96 LYS A CA 1
ATOM 817 C C . LYS A 1 96 ? -14.224 9.957 9.421 1.00 95.94 96 LYS A C 1
ATOM 819 O O . LYS A 1 96 ? -14.641 10.040 8.266 1.00 95.94 96 LYS A O 1
ATOM 824 N N . THR A 1 97 ? -14.826 10.534 10.455 1.00 92.94 97 THR A N 1
ATOM 825 C CA . THR A 1 97 ? -16.017 11.375 10.364 1.00 92.94 97 THR A CA 1
ATOM 826 C C . THR A 1 97 ? -15.854 12.546 11.337 1.00 92.94 97 THR A C 1
ATOM 828 O O . THR A 1 97 ? -15.587 12.277 12.511 1.00 92.94 97 THR A O 1
ATOM 831 N N . PRO A 1 98 ? -15.998 13.812 10.901 1.00 95.88 98 PRO A N 1
ATOM 832 C CA . PRO A 1 98 ? -16.213 14.281 9.522 1.00 95.88 98 PRO A CA 1
ATOM 833 C C . PRO A 1 98 ? -14.897 14.425 8.724 1.00 95.88 98 PRO A C 1
ATOM 835 O O . PRO A 1 98 ? -14.110 15.343 8.951 1.00 95.88 98 PRO A O 1
ATOM 838 N N . LEU A 1 99 ? -14.630 13.509 7.781 1.00 97.56 99 LEU A N 1
ATOM 839 C CA . LEU A 1 99 ? -13.392 13.520 6.977 1.00 97.56 99 LEU A CA 1
ATOM 840 C C . LEU A 1 99 ? -13.270 14.771 6.093 1.00 97.56 99 LEU A C 1
ATOM 842 O O . LEU A 1 99 ? -12.186 15.333 5.960 1.00 97.56 99 LEU A O 1
ATOM 846 N N . ASP A 1 100 ? -14.369 15.195 5.483 1.00 97.88 100 ASP A N 1
ATOM 847 C CA . ASP A 1 100 ? -14.454 16.373 4.625 1.00 97.88 100 ASP A CA 1
ATOM 848 C C . ASP A 1 100 ? -14.074 17.655 5.375 1.00 97.88 100 ASP A C 1
ATOM 850 O O . ASP A 1 100 ? -13.226 18.405 4.891 1.00 97.88 100 ASP A O 1
ATOM 854 N N . GLU A 1 101 ? -14.599 17.862 6.586 1.00 97.81 101 GLU A N 1
ATOM 855 C CA . GLU A 1 101 ? -14.246 19.022 7.415 1.00 97.81 101 GLU A CA 1
ATOM 856 C C . GLU A 1 101 ? -12.761 19.028 7.805 1.00 97.81 101 GLU A C 1
ATOM 858 O O . GLU A 1 101 ? -12.105 20.073 7.764 1.00 97.81 101 GLU A O 1
ATOM 863 N N . TYR A 1 102 ? -12.207 17.865 8.167 1.00 98.25 102 TYR A N 1
ATOM 864 C CA . TYR A 1 102 ? -10.790 17.745 8.518 1.00 98.25 102 TYR A CA 1
ATOM 865 C C . TYR A 1 102 ? -9.890 18.072 7.327 1.00 98.25 102 TYR A C 1
ATOM 867 O O . TYR A 1 102 ? -8.935 18.840 7.456 1.00 98.25 102 TYR A O 1
ATOM 875 N N . LEU A 1 103 ? -10.208 17.534 6.148 1.00 97.94 103 LEU A N 1
ATOM 876 C CA . LEU A 1 103 ? -9.447 17.814 4.936 1.00 97.94 103 LEU A CA 1
ATOM 877 C C . LEU A 1 103 ? -9.591 19.273 4.496 1.00 97.94 103 LEU A C 1
ATOM 879 O O . LEU A 1 103 ? -8.593 19.866 4.092 1.00 97.94 103 LEU A O 1
ATOM 883 N N . GLN A 1 104 ? -10.780 19.872 4.614 1.00 97.69 104 GLN A N 1
ATOM 884 C CA . GLN A 1 104 ? -10.994 21.283 4.298 1.00 97.69 104 GLN A CA 1
ATOM 885 C C . GLN A 1 104 ? -10.097 22.184 5.151 1.00 97.69 104 GLN A C 1
ATOM 887 O O . GLN A 1 104 ? -9.303 22.955 4.608 1.00 97.69 104 GLN A O 1
ATOM 892 N N . LYS A 1 105 ? -10.177 22.055 6.482 1.00 97.12 105 LYS A N 1
ATOM 893 C CA . LYS A 1 105 ? -9.391 22.873 7.418 1.00 97.12 105 LYS A CA 1
ATOM 894 C C . LYS A 1 105 ? -7.889 22.675 7.214 1.00 97.12 105 LYS A C 1
ATOM 896 O O . LYS A 1 105 ? -7.132 23.644 7.178 1.00 97.12 105 LYS A O 1
ATOM 901 N N . GLY A 1 106 ? -7.451 21.431 7.015 1.00 97.25 106 GLY A N 1
ATOM 902 C CA . GLY A 1 106 ? -6.050 21.121 6.735 1.00 97.25 106 GLY A CA 1
ATOM 903 C C . GLY A 1 106 ? -5.563 21.749 5.426 1.00 97.25 106 GLY A C 1
ATOM 904 O O . GLY A 1 106 ? -4.491 22.352 5.382 1.00 97.25 106 GLY A O 1
ATOM 905 N N . LEU A 1 107 ? -6.365 21.667 4.360 1.00 96.31 107 LEU A N 1
ATOM 906 C CA . LEU A 1 107 ? -6.051 22.289 3.073 1.00 96.31 107 LEU A CA 1
ATOM 907 C C . LEU A 1 107 ? -6.001 23.817 3.166 1.00 96.31 107 LEU A C 1
ATOM 909 O O . LEU A 1 107 ? -5.159 24.420 2.507 1.00 96.31 107 LEU A O 1
ATOM 913 N N . GLU A 1 108 ? -6.845 24.454 3.978 1.00 95.44 108 GLU A N 1
ATOM 914 C CA . GLU A 1 108 ? -6.789 25.903 4.216 1.00 95.44 108 GLU A CA 1
ATOM 915 C C . GLU A 1 108 ? -5.472 26.329 4.875 1.00 95.44 108 GLU A C 1
ATOM 917 O O . GLU A 1 108 ? -4.877 27.328 4.466 1.00 95.44 108 GLU A O 1
ATOM 922 N N . ILE A 1 109 ? -4.974 25.550 5.841 1.00 94.06 109 ILE A N 1
ATOM 923 C CA . ILE A 1 109 ? -3.669 25.794 6.470 1.00 94.06 109 ILE A CA 1
ATOM 924 C C . ILE A 1 109 ? -2.553 25.652 5.422 1.00 94.06 109 ILE A C 1
ATOM 926 O O . ILE A 1 109 ? -1.668 26.505 5.326 1.00 94.06 109 ILE A O 1
ATOM 930 N N . VAL A 1 110 ? -2.607 24.625 4.572 1.00 92.69 110 VAL A N 1
ATOM 931 C CA . VAL A 1 110 ? -1.523 24.347 3.614 1.00 92.69 110 VAL A CA 1
ATOM 932 C C . VAL A 1 110 ? -1.591 25.169 2.326 1.00 92.69 110 VAL A C 1
ATOM 934 O O . VAL A 1 110 ? -0.567 25.384 1.685 1.00 92.69 110 VAL A O 1
ATOM 937 N N . LYS A 1 111 ? -2.740 25.744 1.964 1.00 86.12 111 LYS A N 1
ATOM 938 C CA . LYS A 1 111 ? -2.871 26.622 0.787 1.00 86.12 111 LYS A CA 1
ATOM 939 C C . LYS A 1 111 ? -1.902 27.812 0.819 1.00 86.12 111 LYS A C 1
ATOM 941 O O . LYS A 1 111 ? -1.454 28.263 -0.228 1.00 86.12 111 LYS A O 1
ATOM 946 N N . ASN A 1 112 ? -1.536 28.277 2.013 1.00 70.94 112 ASN A N 1
ATOM 947 C CA . ASN A 1 112 ? -0.582 29.373 2.193 1.00 70.94 112 ASN A CA 1
ATOM 948 C C . ASN A 1 112 ? 0.892 28.929 2.108 1.00 70.94 112 ASN A C 1
ATOM 950 O O . ASN A 1 112 ? 1.768 29.783 1.994 1.00 70.94 112 ASN A O 1
ATOM 954 N N . LEU A 1 113 ? 1.173 27.620 2.149 1.00 73.12 113 LEU A N 1
ATOM 955 C CA . LEU A 1 113 ? 2.524 27.064 2.005 1.00 73.12 113 LEU A CA 1
ATOM 956 C C . LEU A 1 113 ? 2.983 27.027 0.547 1.00 73.12 113 LEU A C 1
ATOM 958 O O . LEU A 1 113 ? 4.145 27.317 0.273 1.00 73.12 113 LEU A O 1
ATOM 962 N N . ASP A 1 114 ? 2.078 26.719 -0.385 1.00 64.25 114 ASP A N 1
ATOM 963 C CA . ASP A 1 114 ? 2.388 26.635 -1.822 1.00 64.25 114 ASP A CA 1
ATOM 964 C C . ASP A 1 114 ? 2.878 27.996 -2.361 1.00 64.25 114 ASP A C 1
ATOM 966 O O . ASP A 1 114 ? 3.854 28.087 -3.106 1.00 64.25 114 ASP A O 1
ATOM 970 N N . THR A 1 115 ? 2.283 29.086 -1.863 1.00 62.22 115 THR A N 1
ATOM 971 C CA . THR A 1 115 ? 2.686 30.466 -2.173 1.00 62.22 115 THR A CA 1
ATOM 972 C C . THR A 1 115 ? 4.078 30.821 -1.636 1.00 62.22 115 THR A C 1
ATOM 974 O O . THR A 1 115 ? 4.759 31.649 -2.228 1.00 62.22 115 THR A O 1
ATOM 977 N N . GLN A 1 116 ? 4.520 30.216 -0.529 1.00 59.41 116 GLN A N 1
ATOM 978 C CA . GLN A 1 116 ? 5.844 30.469 0.059 1.00 59.41 116 GLN A CA 1
ATOM 979 C C . GLN A 1 116 ? 6.931 29.609 -0.600 1.00 59.41 116 GLN A C 1
ATOM 981 O O . GLN A 1 116 ? 8.008 30.105 -0.918 1.00 59.41 116 GLN A O 1
ATOM 986 N N . LEU A 1 117 ? 6.625 28.343 -0.899 1.00 58.31 117 LEU A N 1
ATOM 987 C CA . LEU A 1 117 ? 7.554 27.418 -1.556 1.00 58.31 117 LEU A CA 1
ATOM 988 C C . LEU A 1 117 ? 7.828 27.796 -3.019 1.00 58.31 117 LEU A C 1
ATOM 990 O O . LEU A 1 117 ? 8.932 27.576 -3.514 1.00 58.31 117 LEU A O 1
ATOM 994 N N . SER A 1 118 ? 6.863 28.415 -3.707 1.00 54.34 118 SER A N 1
ATOM 995 C CA . SER A 1 118 ? 7.076 28.949 -5.057 1.00 54.34 118 SER A CA 1
ATOM 996 C C . SER A 1 118 ? 8.038 30.149 -5.097 1.00 54.34 118 SER A C 1
ATOM 998 O O . SER A 1 118 ? 8.560 30.454 -6.168 1.00 54.34 118 SER A O 1
ATOM 1000 N N . CYS A 1 119 ? 8.278 30.829 -3.971 1.00 45.69 119 CYS A N 1
ATOM 1001 C CA . CYS A 1 119 ? 9.180 31.984 -3.893 1.00 45.69 119 CYS A CA 1
ATOM 1002 C C . CYS A 1 119 ? 10.627 31.582 -3.559 1.00 45.69 119 CYS A C 1
ATOM 1004 O O . CYS A 1 119 ? 11.559 32.222 -4.042 1.00 45.69 119 CYS A O 1
ATOM 1006 N N . ASP A 1 120 ? 10.821 30.498 -2.801 1.00 47.56 120 ASP A N 1
ATOM 1007 C CA . ASP A 1 120 ? 12.148 30.045 -2.353 1.00 47.56 120 ASP A CA 1
ATOM 1008 C C . ASP A 1 120 ? 12.897 29.199 -3.406 1.00 47.56 120 ASP A C 1
ATOM 1010 O O . ASP A 1 120 ? 14.127 29.137 -3.403 1.00 47.56 120 ASP A O 1
ATOM 1014 N N . ASN A 1 121 ? 12.181 28.592 -4.360 1.00 45.12 121 ASN A N 1
ATOM 1015 C CA . ASN A 1 121 ? 12.761 27.685 -5.362 1.00 45.12 121 ASN A CA 1
ATOM 1016 C C . ASN A 1 121 ? 13.427 28.379 -6.568 1.00 45.12 121 ASN A C 1
ATOM 1018 O O . ASN A 1 121 ? 13.976 27.700 -7.431 1.00 45.12 121 ASN A O 1
ATOM 1022 N N . ASN A 1 122 ? 13.441 29.715 -6.635 1.00 46.69 122 ASN A N 1
ATOM 1023 C CA . ASN A 1 122 ? 14.080 30.445 -7.741 1.00 46.69 122 ASN A CA 1
ATOM 1024 C C . ASN A 1 122 ? 15.597 30.660 -7.576 1.00 46.69 122 ASN A C 1
ATOM 1026 O O . ASN A 1 122 ? 16.205 31.261 -8.457 1.00 46.69 122 ASN A O 1
ATOM 1030 N N . ASN A 1 123 ? 16.226 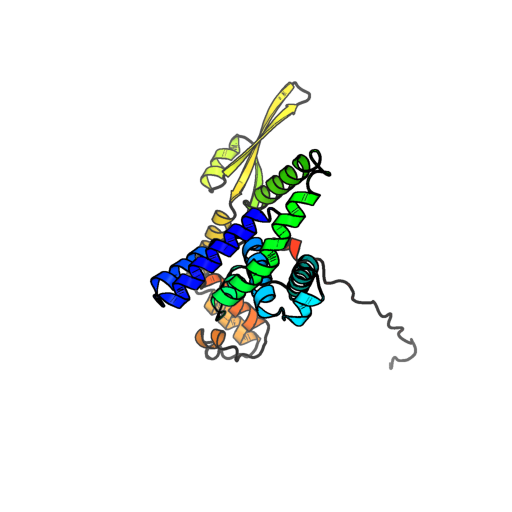30.186 -6.490 1.00 46.44 123 ASN A N 1
ATOM 1031 C CA . ASN A 1 123 ? 17.652 30.447 -6.229 1.00 46.44 123 ASN A CA 1
ATOM 1032 C C . ASN A 1 123 ? 18.539 29.222 -5.965 1.00 46.44 123 ASN A C 1
ATOM 1034 O O . ASN A 1 123 ? 19.738 29.394 -5.759 1.00 46.44 123 ASN A O 1
ATOM 1038 N N . LEU A 1 124 ? 18.025 27.991 -6.004 1.00 48.41 124 LEU A N 1
ATOM 1039 C CA . LEU A 1 124 ? 18.879 26.810 -5.878 1.00 48.41 124 LEU A CA 1
ATOM 1040 C C . LEU A 1 124 ? 18.359 25.634 -6.705 1.00 48.41 124 LEU A C 1
ATOM 1042 O O . LEU A 1 124 ? 17.235 25.191 -6.518 1.00 48.41 124 LEU A O 1
ATOM 1046 N N . ASN A 1 125 ? 19.278 25.068 -7.491 1.00 43.88 125 ASN A N 1
ATOM 1047 C CA . ASN A 1 125 ? 19.253 23.743 -8.118 1.00 43.88 125 ASN A CA 1
ATOM 1048 C C . ASN A 1 125 ? 18.585 23.616 -9.490 1.00 43.88 125 ASN A C 1
ATOM 1050 O O . ASN A 1 125 ? 17.418 23.267 -9.607 1.00 43.88 125 ASN A O 1
ATOM 1054 N N . ILE A 1 126 ? 19.415 23.727 -10.533 1.00 45.50 126 ILE A N 1
ATOM 1055 C CA . ILE A 1 126 ? 19.157 23.100 -11.841 1.00 45.50 126 ILE A CA 1
ATOM 1056 C C . ILE A 1 126 ? 20.130 21.930 -12.125 1.00 45.50 126 ILE A C 1
ATOM 1058 O O . ILE A 1 126 ? 19.892 21.149 -13.037 1.00 45.50 126 ILE A O 1
ATOM 1062 N N . GLU A 1 127 ? 21.164 21.684 -11.308 1.00 45.06 127 GLU A N 1
ATOM 1063 C CA . GLU A 1 127 ? 22.173 20.648 -11.632 1.00 45.06 127 GLU A CA 1
ATOM 1064 C C . GLU A 1 127 ? 22.090 19.335 -10.820 1.00 45.06 127 GLU A C 1
ATOM 1066 O O . GLU A 1 127 ? 22.682 18.340 -11.228 1.00 45.06 127 GLU A O 1
ATOM 1071 N N . ASN A 1 128 ? 21.306 19.256 -9.735 1.00 47.12 128 ASN A N 1
ATOM 1072 C CA . ASN A 1 128 ? 21.293 18.072 -8.849 1.00 47.12 128 ASN A CA 1
ATOM 1073 C C . ASN A 1 128 ? 20.122 17.083 -9.050 1.00 47.12 128 ASN A C 1
ATOM 1075 O O . ASN A 1 128 ? 20.126 16.007 -8.453 1.00 47.12 128 ASN A O 1
ATOM 1079 N N . GLU A 1 129 ? 19.120 17.387 -9.882 1.00 46.09 129 GLU A N 1
ATOM 1080 C CA . GLU A 1 129 ? 17.931 16.521 -10.020 1.00 46.09 129 GLU A CA 1
ATOM 1081 C C . GLU A 1 129 ? 18.112 15.340 -10.992 1.00 46.09 129 GLU A C 1
ATOM 1083 O O . GLU A 1 129 ? 17.394 14.344 -10.892 1.00 46.09 129 GLU A O 1
ATOM 1088 N N . GLN A 1 130 ? 19.096 15.371 -11.895 1.00 47.78 130 GLN A N 1
ATOM 1089 C CA . GLN A 1 130 ? 19.247 14.314 -12.908 1.00 47.78 130 GLN A CA 1
ATOM 1090 C C . GLN A 1 130 ? 19.913 13.031 -12.381 1.00 47.78 130 GLN A C 1
ATOM 1092 O O . GLN A 1 130 ? 19.603 11.937 -12.856 1.00 47.78 130 GLN A O 1
ATOM 1097 N N . THR A 1 131 ? 20.776 13.119 -11.367 1.00 47.03 131 THR A N 1
ATOM 1098 C CA . THR A 1 131 ? 21.428 11.947 -10.753 1.00 47.03 131 THR A CA 1
ATOM 1099 C C . THR A 1 131 ? 20.514 11.215 -9.769 1.00 47.03 131 THR A C 1
ATOM 1101 O O . THR A 1 131 ? 20.551 9.987 -9.693 1.00 47.03 131 THR A O 1
ATOM 1104 N N 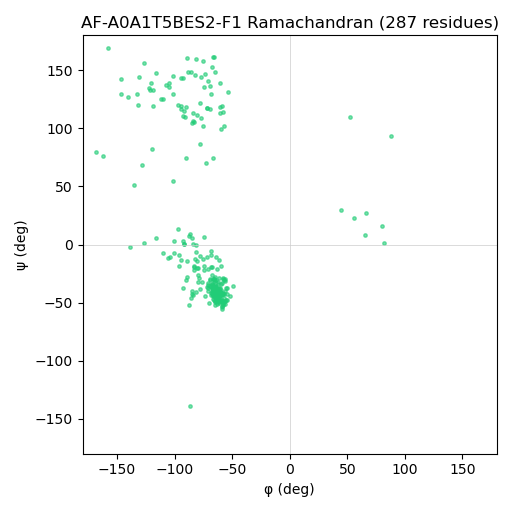. HIS A 1 132 ? 19.626 11.926 -9.069 1.00 45.00 132 HIS A N 1
ATOM 1105 C CA . HIS A 1 132 ? 18.751 11.312 -8.065 1.00 45.00 132 HIS A CA 1
ATOM 1106 C C . HIS A 1 132 ? 17.572 10.529 -8.678 1.00 45.00 132 HIS A C 1
ATOM 1108 O O . HIS A 1 132 ? 17.171 9.493 -8.138 1.00 45.00 132 HIS A O 1
ATOM 1114 N N . VAL A 1 133 ? 17.053 10.975 -9.830 1.00 50.16 133 VAL A N 1
ATOM 1115 C CA . VAL A 1 133 ? 15.968 10.290 -10.560 1.00 50.16 133 VAL A CA 1
ATOM 1116 C C . VAL A 1 133 ? 16.459 8.989 -11.206 1.00 50.16 133 VAL A C 1
ATOM 1118 O O . VAL A 1 133 ? 15.715 8.007 -11.257 1.00 50.16 133 VAL A O 1
ATOM 1121 N N . LYS A 1 134 ? 17.723 8.935 -11.649 1.00 52.12 134 LYS A N 1
ATOM 1122 C CA . LYS A 1 134 ? 18.303 7.728 -12.256 1.00 52.12 134 LYS A CA 1
ATOM 1123 C C . LYS A 1 134 ? 18.439 6.587 -11.237 1.00 52.12 134 LYS A C 1
ATOM 1125 O O . LYS A 1 134 ? 17.980 5.480 -11.504 1.00 52.12 134 LYS A O 1
ATOM 1130 N N . ASN A 1 135 ? 18.915 6.898 -10.030 1.00 54.94 135 ASN A N 1
ATOM 1131 C CA . ASN A 1 135 ? 19.079 5.913 -8.955 1.00 54.94 135 ASN A CA 1
ATOM 1132 C C . ASN A 1 135 ? 17.736 5.375 -8.418 1.00 54.94 135 ASN A C 1
ATOM 1134 O O . ASN A 1 135 ? 17.633 4.197 -8.083 1.00 54.94 135 ASN A O 1
ATOM 1138 N N . GLN A 1 136 ? 16.678 6.197 -8.371 1.00 53.47 136 GLN A N 1
ATOM 1139 C CA . GLN A 1 136 ? 15.340 5.722 -7.976 1.00 53.47 136 GLN A CA 1
ATOM 1140 C C . GLN A 1 136 ? 14.694 4.821 -9.033 1.00 53.47 136 GLN A C 1
ATOM 1142 O O . GLN A 1 136 ? 13.987 3.873 -8.688 1.00 53.47 136 GLN A O 1
ATOM 1147 N N . LYS A 1 137 ? 14.940 5.091 -10.320 1.00 57.41 137 LYS A N 1
ATOM 1148 C CA . LYS A 1 137 ? 14.396 4.278 -11.411 1.00 57.41 137 LYS A CA 1
ATOM 1149 C C . LYS A 1 137 ? 15.035 2.886 -11.462 1.00 57.41 137 LYS A C 1
ATOM 1151 O O . LYS A 1 137 ? 14.331 1.919 -11.727 1.00 57.41 137 LYS A O 1
ATOM 1156 N N . GLU A 1 138 ? 16.327 2.781 -11.153 1.00 60.66 138 GLU A N 1
ATOM 1157 C CA . GLU A 1 138 ? 17.045 1.501 -11.064 1.00 60.66 138 GLU A CA 1
ATOM 1158 C C . GLU A 1 138 ? 16.610 0.678 -9.837 1.00 60.66 138 GLU A C 1
ATOM 1160 O O . GLU A 1 138 ? 16.362 -0.523 -9.957 1.00 60.66 138 GLU A O 1
ATOM 1165 N N . ALA A 1 139 ? 16.394 1.322 -8.683 1.00 61.25 139 ALA A N 1
ATOM 1166 C CA . ALA A 1 139 ? 15.875 0.649 -7.487 1.00 61.25 139 ALA A CA 1
ATOM 1167 C C . ALA A 1 139 ? 14.456 0.083 -7.695 1.00 61.25 139 ALA A C 1
ATOM 1169 O O . ALA A 1 139 ? 14.153 -1.023 -7.250 1.00 61.25 139 ALA A O 1
ATOM 1170 N N . ASN A 1 140 ? 13.600 0.806 -8.425 1.00 67.88 140 ASN A N 1
ATOM 1171 C CA . ASN A 1 140 ? 12.238 0.360 -8.736 1.00 67.88 140 ASN A CA 1
ATOM 1172 C C . ASN A 1 140 ? 12.177 -0.692 -9.862 1.00 67.88 140 ASN A C 1
ATOM 1174 O O . ASN A 1 140 ? 11.124 -1.265 -10.130 1.00 67.88 140 ASN A O 1
ATOM 1178 N N . PHE A 1 141 ? 13.289 -0.924 -10.561 1.00 73.12 141 PHE A N 1
ATOM 1179 C CA . PHE A 1 141 ? 13.380 -1.961 -11.584 1.00 73.12 141 PHE A CA 1
ATOM 1180 C C . PHE A 1 141 ? 13.719 -3.321 -10.963 1.00 73.12 141 PHE A C 1
ATOM 1182 O O . PHE A 1 141 ? 13.086 -4.326 -11.285 1.00 73.12 141 PHE A O 1
ATOM 1189 N N . MET A 1 142 ? 14.661 -3.348 -10.013 1.00 73.06 142 MET A N 1
ATOM 1190 C CA . MET A 1 142 ? 15.041 -4.578 -9.306 1.00 73.06 142 MET A CA 1
ATOM 1191 C C . MET A 1 142 ? 13.910 -5.133 -8.431 1.00 73.06 142 MET A C 1
ATOM 1193 O O . MET A 1 142 ? 13.795 -6.345 -8.281 1.00 73.06 142 MET A O 1
ATOM 1197 N N . SER A 1 143 ? 13.027 -4.274 -7.916 1.00 78.94 143 SER A N 1
ATOM 1198 C CA . SER A 1 143 ? 11.877 -4.682 -7.097 1.00 78.94 143 SER A CA 1
ATOM 1199 C C . SER A 1 143 ? 10.789 -5.448 -7.860 1.00 78.94 143 SER A C 1
ATOM 1201 O O . SER A 1 143 ? 9.836 -5.899 -7.237 1.00 78.94 143 SER A O 1
ATOM 1203 N N . GLN A 1 144 ? 10.888 -5.597 -9.186 1.00 87.44 144 GLN A N 1
ATOM 1204 C CA . GLN A 1 144 ? 9.877 -6.282 -10.005 1.00 87.44 144 GLN A CA 1
ATOM 1205 C C . GLN A 1 144 ? 10.193 -7.766 -10.240 1.00 87.44 144 GLN A C 1
ATOM 1207 O O . GLN A 1 144 ? 9.320 -8.529 -10.670 1.00 87.44 144 GLN A O 1
ATOM 1212 N N . TYR A 1 145 ? 11.424 -8.191 -9.945 1.00 92.12 145 TYR A N 1
ATOM 1213 C CA . TYR A 1 145 ? 11.910 -9.539 -10.222 1.00 92.12 145 TYR A CA 1
ATOM 1214 C C . TYR A 1 145 ? 12.367 -10.218 -8.937 1.00 92.12 145 TYR A C 1
ATOM 1216 O O . TYR A 1 145 ? 13.113 -9.653 -8.147 1.00 92.12 145 TYR A O 1
ATOM 1224 N N . TYR A 1 146 ? 11.929 -11.459 -8.740 1.00 92.69 146 TYR A N 1
ATOM 1225 C CA . TYR A 1 146 ? 12.356 -12.276 -7.606 1.00 92.69 146 TYR A CA 1
ATOM 1226 C C . TYR A 1 146 ? 13.814 -12.718 -7.771 1.00 92.69 146 TYR A C 1
ATOM 1228 O O . TYR A 1 146 ? 14.575 -12.794 -6.808 1.00 92.69 146 TYR A O 1
ATOM 1236 N N . LYS A 1 147 ? 14.203 -13.020 -9.013 1.00 95.31 147 LYS A N 1
ATOM 1237 C CA . LYS A 1 147 ? 15.534 -13.513 -9.356 1.00 95.31 147 LYS A CA 1
ATOM 1238 C C . LYS A 1 147 ? 15.940 -13.012 -10.732 1.00 95.31 147 LYS A C 1
ATOM 1240 O O . LYS A 1 147 ? 15.108 -12.972 -11.634 1.00 95.31 147 LYS A O 1
ATOM 1245 N N . ILE A 1 148 ? 17.214 -12.671 -10.893 1.00 95.25 148 ILE A N 1
ATOM 1246 C CA . ILE A 1 148 ? 17.816 -12.349 -12.188 1.00 95.25 148 ILE A CA 1
ATOM 1247 C C . ILE A 1 148 ? 18.991 -13.297 -12.408 1.00 95.25 148 ILE A C 1
ATOM 1249 O O . ILE A 1 148 ? 19.789 -13.522 -11.499 1.00 95.25 148 ILE A O 1
ATOM 1253 N N . GLU A 1 149 ? 19.087 -13.865 -13.604 1.00 97.31 149 GLU A N 1
ATOM 1254 C CA . GLU A 1 149 ? 20.177 -14.747 -14.006 1.00 97.31 149 GLU A CA 1
ATOM 1255 C C . GLU A 1 149 ? 20.749 -14.333 -15.357 1.00 97.31 149 GLU A C 1
ATOM 1257 O O . GLU A 1 149 ? 20.024 -13.922 -16.261 1.00 97.31 149 GLU A O 1
ATOM 1262 N N . VAL A 1 150 ? 22.065 -14.479 -15.504 1.00 97.44 150 VAL A N 1
ATOM 1263 C CA . VAL A 1 150 ? 22.764 -14.233 -16.764 1.00 97.44 150 VAL A CA 1
ATOM 1264 C C . VAL A 1 150 ? 22.958 -15.561 -17.479 1.00 97.44 150 VAL A C 1
ATOM 1266 O O . VAL A 1 150 ? 23.604 -16.469 -16.954 1.00 97.44 150 VAL A O 1
ATOM 1269 N N . VAL A 1 151 ? 22.408 -15.688 -18.683 1.00 97.88 151 VAL A N 1
ATOM 1270 C CA . VAL A 1 151 ? 22.436 -16.928 -19.461 1.00 97.88 151 VAL A CA 1
ATOM 1271 C C . VAL A 1 151 ? 22.992 -16.704 -20.862 1.00 97.88 151 VAL A C 1
ATOM 1273 O O . VAL A 1 151 ? 22.956 -15.612 -21.424 1.00 97.88 151 VAL A O 1
ATOM 1276 N N . SER A 1 152 ? 23.510 -17.777 -21.454 1.00 97.38 152 SER A N 1
ATOM 1277 C CA . SER A 1 152 ? 23.913 -17.790 -22.865 1.00 97.38 152 SER A CA 1
ATOM 1278 C C . SER A 1 152 ? 22.709 -18.026 -23.782 1.00 97.38 152 SER A C 1
ATOM 1280 O O . SER A 1 152 ? 21.706 -18.606 -23.362 1.00 97.38 152 SER A O 1
ATOM 1282 N N . ALA A 1 153 ? 22.839 -17.652 -25.061 1.00 97.38 153 ALA A N 1
ATOM 1283 C CA . ALA A 1 153 ? 21.774 -17.760 -26.069 1.00 97.38 153 ALA A CA 1
ATOM 1284 C C . ALA A 1 153 ? 21.090 -19.141 -26.114 1.00 97.38 153 ALA A C 1
ATOM 1286 O O . ALA A 1 153 ? 19.878 -19.229 -26.290 1.00 97.38 153 ALA A O 1
ATOM 1287 N N . ARG A 1 154 ? 21.849 -20.225 -25.894 1.00 97.56 154 ARG A N 1
ATOM 1288 C CA . ARG A 1 154 ? 21.334 -21.606 -25.930 1.00 97.56 154 ARG A CA 1
ATOM 1289 C C . ARG A 1 154 ? 20.278 -21.919 -24.864 1.00 97.56 154 ARG A C 1
ATOM 1291 O O . ARG A 1 154 ? 19.540 -22.881 -25.034 1.00 97.56 154 ARG A O 1
ATOM 1298 N N . PHE A 1 155 ? 20.215 -21.153 -23.772 1.00 97.88 155 PHE A N 1
ATOM 1299 C CA . PHE A 1 155 ? 19.277 -21.399 -22.671 1.00 97.88 155 PHE A CA 1
ATOM 1300 C C . PHE A 1 155 ? 18.088 -20.441 -22.649 1.00 97.88 155 PHE A C 1
ATOM 1302 O O . PHE A 1 155 ? 17.134 -20.703 -21.923 1.00 97.88 155 PHE A O 1
ATOM 1309 N N . VAL A 1 156 ? 18.106 -19.376 -23.456 1.00 97.62 156 VAL A N 1
ATOM 1310 C CA . VAL A 1 156 ? 17.072 -18.328 -23.432 1.00 97.62 156 VAL A CA 1
ATOM 1311 C C . VAL A 1 156 ? 15.674 -18.923 -23.613 1.00 97.62 156 VAL A C 1
ATOM 1313 O O . VAL A 1 156 ? 14.796 -18.663 -22.795 1.00 97.62 156 VAL A O 1
ATOM 1316 N N . ASN A 1 157 ? 15.484 -19.802 -24.601 1.00 97.81 157 ASN A N 1
ATOM 1317 C CA . ASN A 1 157 ? 14.178 -20.418 -24.862 1.00 97.81 157 ASN A CA 1
ATOM 1318 C C . ASN A 1 157 ? 13.656 -21.235 -23.669 1.00 97.81 157 ASN A C 1
ATOM 1320 O O . ASN A 1 157 ? 12.488 -21.114 -23.322 1.00 97.81 157 ASN A O 1
ATOM 1324 N N . SER A 1 158 ? 14.521 -21.989 -22.980 1.00 97.81 158 SER A N 1
ATOM 1325 C CA . SER A 1 158 ? 14.108 -22.777 -21.807 1.00 97.81 158 SER A CA 1
ATOM 1326 C C . SER A 1 158 ? 13.658 -21.898 -20.635 1.00 97.81 158 SER A C 1
ATOM 1328 O O . SER A 1 158 ? 12.791 -22.296 -19.861 1.00 97.81 158 SER A O 1
ATOM 1330 N N . TYR A 1 159 ? 14.234 -20.703 -20.491 1.00 97.88 159 TYR A N 1
ATOM 1331 C CA . TYR A 1 159 ? 13.821 -19.737 -19.472 1.00 97.88 159 TYR A CA 1
ATOM 1332 C C . TYR A 1 159 ? 12.484 -19.089 -19.846 1.00 97.88 159 TYR A C 1
ATOM 1334 O O . TYR A 1 159 ? 11.589 -19.014 -19.004 1.00 97.88 159 TYR A O 1
ATOM 1342 N N . LEU A 1 160 ? 12.318 -18.694 -21.112 1.00 96.94 160 LEU A N 1
ATOM 1343 C CA . LEU A 1 160 ? 11.058 -18.139 -21.618 1.00 96.94 160 LEU A CA 1
ATOM 1344 C C . LEU A 1 160 ? 9.890 -19.127 -21.450 1.00 96.94 160 LEU A C 1
ATOM 1346 O O . LEU A 1 160 ? 8.821 -18.735 -20.992 1.00 96.94 160 LEU A O 1
ATOM 1350 N N . GLU A 1 161 ? 10.103 -20.415 -21.732 1.00 97.12 161 GLU A N 1
ATOM 1351 C CA . GLU A 1 161 ? 9.103 -21.477 -21.522 1.00 97.12 161 GLU A CA 1
ATOM 1352 C C . GLU A 1 161 ? 8.687 -21.634 -20.051 1.00 97.12 161 GLU A C 1
ATOM 1354 O O . GLU A 1 161 ? 7.552 -22.008 -19.764 1.00 97.12 161 GLU A O 1
ATOM 1359 N N . LYS A 1 162 ? 9.583 -21.313 -19.110 1.00 96.06 162 LYS A N 1
ATOM 1360 C CA . LYS A 1 162 ? 9.315 -21.312 -17.662 1.00 96.06 162 LYS A CA 1
ATOM 1361 C C . LYS A 1 162 ? 8.733 -19.986 -17.158 1.00 96.06 162 LYS A C 1
ATOM 1363 O O . LYS A 1 162 ? 8.673 -19.777 -15.952 1.00 96.06 162 LYS A O 1
ATOM 1368 N N . GLY A 1 163 ? 8.361 -19.069 -18.050 1.00 95.50 163 GLY A N 1
ATOM 1369 C CA . GLY A 1 163 ? 7.770 -17.780 -17.686 1.00 95.50 163 GLY A CA 1
ATOM 1370 C C . GLY A 1 163 ? 8.770 -16.708 -17.240 1.00 95.50 163 GLY A C 1
ATOM 1371 O O . GLY A 1 163 ? 8.361 -15.708 -16.649 1.00 95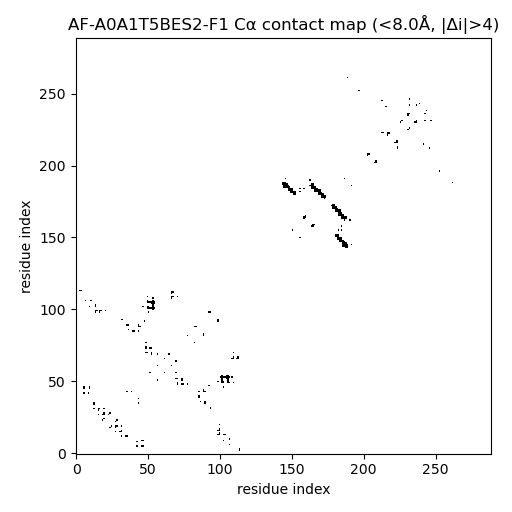.50 163 GLY A O 1
ATOM 1372 N N . TRP A 1 164 ? 10.068 -16.884 -17.507 1.00 97.81 164 TRP A N 1
ATOM 1373 C CA . TRP A 1 164 ? 11.053 -15.813 -17.327 1.00 97.81 164 TRP A CA 1
ATOM 1374 C C . TRP A 1 164 ? 10.949 -14.786 -18.456 1.00 97.81 164 TRP A C 1
ATOM 1376 O O . TRP A 1 164 ? 10.487 -15.090 -19.554 1.00 97.81 164 TRP A O 1
ATOM 1386 N N . VAL A 1 165 ? 11.434 -13.573 -18.200 1.00 96.38 165 VAL A N 1
ATOM 1387 C CA . VAL A 1 165 ? 11.405 -12.452 -19.145 1.00 96.38 165 VAL A CA 1
ATOM 1388 C C . VAL A 1 165 ? 12.829 -11.982 -19.428 1.00 96.38 165 VAL A C 1
ATOM 1390 O O . VAL A 1 165 ? 13.651 -11.901 -18.518 1.00 96.38 165 VAL A O 1
ATOM 1393 N N . LEU A 1 166 ? 13.137 -11.671 -20.690 1.00 97.25 166 LEU A N 1
ATOM 1394 C CA . LEU A 1 166 ? 14.406 -11.043 -21.055 1.00 97.25 166 LEU A CA 1
ATOM 1395 C C . LEU A 1 166 ? 14.402 -9.581 -20.590 1.00 97.25 166 LEU A C 1
ATOM 1397 O O . LEU A 1 166 ? 13.591 -8.785 -21.057 1.00 97.25 166 LEU A O 1
ATOM 1401 N N . ILE A 1 167 ? 15.314 -9.249 -19.682 1.00 96.19 167 ILE A N 1
ATOM 1402 C CA . ILE A 1 167 ? 15.492 -7.909 -19.121 1.00 96.19 167 ILE A CA 1
ATOM 1403 C C . ILE A 1 167 ? 16.441 -7.083 -19.988 1.00 96.19 167 ILE A C 1
ATOM 1405 O O . ILE A 1 167 ? 16.123 -5.954 -20.350 1.00 96.19 167 ILE A O 1
ATOM 1409 N N . ASP A 1 168 ? 17.617 -7.639 -20.283 1.00 96.31 168 ASP A N 1
ATOM 1410 C CA . ASP A 1 168 ? 18.706 -6.914 -20.936 1.00 96.31 168 ASP A CA 1
ATOM 1411 C C . ASP A 1 168 ? 19.680 -7.877 -21.632 1.00 96.31 168 ASP A C 1
ATOM 1413 O O . ASP A 1 168 ? 19.644 -9.095 -21.434 1.00 96.31 168 ASP A O 1
ATOM 1417 N N . THR A 1 169 ? 20.580 -7.333 -22.447 1.00 97.50 169 THR A N 1
ATOM 1418 C CA . THR A 1 169 ? 21.663 -8.071 -23.095 1.00 97.50 169 THR A CA 1
ATOM 1419 C C . THR A 1 169 ? 22.982 -7.330 -22.938 1.00 97.50 169 THR A C 1
ATOM 1421 O O . THR A 1 169 ? 23.089 -6.160 -23.298 1.00 97.50 169 THR A O 1
ATOM 1424 N N . THR A 1 170 ? 24.022 -8.025 -22.487 1.00 96.81 170 THR A N 1
ATOM 1425 C CA . THR A 1 170 ? 25.384 -7.484 -22.442 1.00 96.81 170 THR A CA 1
ATOM 1426 C C . THR A 1 170 ? 26.209 -8.091 -23.560 1.00 96.81 170 THR A C 1
ATOM 1428 O O . THR A 1 170 ? 26.158 -9.297 -23.802 1.00 96.81 170 THR A O 1
ATOM 1431 N N . ARG A 1 171 ? 26.968 -7.243 -24.255 1.00 97.12 171 ARG A N 1
ATOM 1432 C CA . ARG A 1 171 ? 27.927 -7.663 -25.275 1.00 97.12 171 ARG A CA 1
ATOM 1433 C C . ARG A 1 171 ? 29.328 -7.428 -24.745 1.00 97.12 171 ARG A C 1
ATOM 1435 O O . ARG A 1 171 ? 29.652 -6.302 -24.378 1.00 97.12 171 ARG A O 1
ATOM 1442 N N . GLU A 1 172 ? 30.145 -8.466 -24.743 1.00 94.88 172 GLU A N 1
ATOM 1443 C CA . GLU A 1 172 ? 31.535 -8.389 -24.308 1.00 94.88 172 GLU A CA 1
ATOM 1444 C C . GLU A 1 172 ? 32.444 -8.755 -25.476 1.00 94.88 172 GLU A C 1
ATOM 1446 O O . GLU A 1 172 ? 32.209 -9.731 -26.188 1.00 94.88 172 GLU A O 1
ATOM 1451 N N . LEU A 1 173 ? 33.477 -7.942 -25.700 1.00 96.19 173 LEU A N 1
ATOM 1452 C CA . LEU A 1 173 ? 34.526 -8.247 -26.663 1.00 96.19 173 LEU A CA 1
ATOM 1453 C C . LEU A 1 173 ? 35.643 -8.973 -25.917 1.00 96.19 173 LEU A C 1
ATOM 1455 O O . LEU A 1 173 ? 36.289 -8.400 -25.041 1.00 96.19 173 LEU A O 1
ATOM 1459 N N . SER A 1 174 ? 35.864 -10.236 -26.258 1.00 92.00 174 SER A N 1
ATOM 1460 C CA . SER A 1 174 ? 36.985 -11.004 -25.722 1.00 92.00 174 SER A CA 1
ATOM 1461 C C . SER A 1 174 ? 38.326 -10.439 -26.206 1.00 92.00 174 SER A C 1
ATOM 1463 O O . SER A 1 174 ? 38.412 -9.757 -27.230 1.00 92.00 174 SER A O 1
ATOM 1465 N N . SER A 1 175 ? 39.411 -10.788 -25.512 1.00 91.31 175 SER A N 1
ATOM 1466 C CA . SER A 1 175 ? 40.784 -10.447 -25.918 1.00 91.31 175 SER A CA 1
ATOM 1467 C C . SER A 1 175 ? 41.178 -10.999 -27.295 1.00 91.31 175 SER A C 1
ATOM 1469 O O . SER A 1 175 ? 42.123 -10.502 -27.902 1.00 91.31 175 SER A O 1
ATOM 1471 N N . TYR A 1 176 ? 40.448 -11.997 -27.801 1.00 94.19 176 TYR A N 1
ATOM 1472 C CA . TYR A 1 176 ? 40.644 -12.596 -29.121 1.00 94.19 176 TYR A CA 1
ATOM 1473 C C . TYR A 1 176 ? 39.780 -11.950 -30.217 1.00 94.19 176 TYR A C 1
ATOM 1475 O O . TYR A 1 176 ? 39.807 -12.394 -31.361 1.00 94.19 176 TYR A O 1
ATOM 1483 N N . GLY A 1 177 ? 39.014 -10.903 -29.890 1.00 95.44 177 GLY A N 1
ATOM 1484 C CA . GLY A 1 177 ? 38.141 -10.202 -30.833 1.00 95.44 177 GLY A CA 1
ATOM 1485 C C . GLY A 1 177 ? 36.787 -10.879 -31.075 1.00 95.44 177 GLY A C 1
ATOM 1486 O O . GLY A 1 177 ? 35.983 -10.364 -31.849 1.00 95.44 177 GLY A O 1
ATOM 1487 N N . GLU A 1 178 ? 36.498 -12.002 -30.412 1.00 96.62 178 GLU A N 1
ATOM 1488 C CA . GLU A 1 178 ? 35.167 -12.617 -30.439 1.00 96.62 178 GLU A CA 1
ATOM 1489 C C . GLU A 1 178 ? 34.197 -11.817 -29.568 1.00 96.62 178 GLU A C 1
ATOM 1491 O O . GLU A 1 178 ? 34.538 -11.442 -28.444 1.00 96.62 178 GLU A O 1
ATOM 1496 N N . ILE A 1 179 ? 32.987 -11.581 -30.077 1.00 96.25 179 ILE A N 1
ATOM 1497 C CA . ILE A 1 179 ? 31.905 -10.926 -29.337 1.00 96.25 179 ILE A CA 1
ATOM 1498 C C . ILE A 1 179 ? 31.037 -12.010 -28.699 1.00 96.25 179 ILE A C 1
ATOM 1500 O O . ILE A 1 179 ? 30.384 -12.775 -29.411 1.00 96.25 179 ILE A O 1
ATOM 1504 N N . SER A 1 180 ? 30.986 -12.054 -27.370 1.00 95.75 180 SER A N 1
ATOM 1505 C CA . SER A 1 180 ? 30.013 -12.859 -26.633 1.00 95.75 180 SER A CA 1
ATOM 1506 C C . SER A 1 180 ? 28.793 -12.007 -26.279 1.00 95.75 180 SER A C 1
ATOM 1508 O O . SER A 1 180 ? 28.896 -10.811 -25.999 1.00 95.75 180 SER A O 1
ATOM 1510 N N . VAL A 1 181 ? 27.607 -12.619 -26.331 1.00 97.31 181 VAL A N 1
ATOM 1511 C CA . VAL A 1 181 ? 26.354 -11.983 -25.908 1.00 97.31 181 VAL A CA 1
ATOM 1512 C C . VAL A 1 181 ? 25.770 -12.781 -24.752 1.00 97.31 181 VAL A C 1
ATOM 1514 O O . VAL A 1 181 ? 25.443 -13.962 -24.903 1.00 97.31 181 VAL A O 1
ATOM 1517 N N . SER A 1 182 ? 25.630 -12.109 -23.618 1.00 97.19 182 SER A N 1
ATOM 1518 C CA . SER A 1 182 ? 25.008 -12.614 -22.400 1.00 97.19 182 SER A CA 1
ATOM 1519 C C . SER A 1 182 ? 23.619 -11.999 -22.248 1.00 97.19 182 SER A C 1
ATOM 1521 O O . SER A 1 182 ? 23.427 -10.813 -22.513 1.00 97.19 182 SER A O 1
ATOM 1523 N N . TYR A 1 183 ? 22.646 -12.802 -21.832 1.00 97.81 183 TYR A N 1
ATOM 1524 C CA . TYR A 1 183 ? 21.240 -12.419 -21.720 1.00 97.81 183 TYR A CA 1
ATOM 1525 C C . TYR A 1 183 ? 20.853 -12.392 -20.246 1.00 97.81 183 TYR A C 1
ATOM 1527 O O . TYR A 1 183 ? 21.032 -13.387 -19.547 1.00 97.81 183 TYR A O 1
ATOM 1535 N N . HIS A 1 184 ? 20.323 -11.271 -19.773 1.00 97.19 184 HIS A N 1
ATOM 1536 C CA . HIS A 1 184 ? 19.844 -11.110 -18.403 1.00 97.19 184 HIS A CA 1
ATOM 1537 C C . HIS A 1 184 ? 18.372 -11.487 -18.366 1.00 97.19 184 HIS A C 1
ATOM 1539 O O . HIS A 1 184 ? 17.532 -10.784 -18.922 1.00 97.19 184 HIS A O 1
ATOM 1545 N N . MET A 1 185 ? 18.060 -12.615 -17.744 1.00 97.81 185 MET A N 1
ATOM 1546 C CA . MET A 1 185 ? 16.704 -13.133 -17.608 1.00 97.81 185 MET A CA 1
ATOM 1547 C C . MET A 1 185 ? 16.197 -12.830 -16.203 1.00 97.81 185 MET A C 1
ATOM 1549 O O . MET A 1 185 ? 16.865 -13.156 -15.227 1.00 97.81 185 MET A O 1
ATOM 1553 N N . GLY A 1 186 ? 15.010 -12.246 -16.088 1.00 96.62 186 GLY A N 1
ATOM 1554 C CA . GLY A 1 186 ? 14.334 -12.001 -14.819 1.00 96.62 186 GLY A CA 1
ATOM 1555 C C . GLY A 1 186 ? 13.152 -12.926 -14.613 1.00 96.62 186 GLY A C 1
ATOM 1556 O O . GLY A 1 186 ? 12.357 -13.118 -15.534 1.00 96.62 186 GLY A O 1
ATOM 1557 N N . TYR A 1 187 ? 12.997 -13.449 -13.400 1.00 96.94 187 TYR A N 1
ATOM 1558 C CA . TYR A 1 187 ? 11.781 -14.135 -12.987 1.00 96.94 187 TYR A CA 1
ATOM 1559 C C . TYR A 1 187 ? 10.829 -13.149 -12.303 1.00 96.94 187 TYR A C 1
ATOM 1561 O O . TYR A 1 187 ? 11.164 -12.659 -11.218 1.00 96.94 187 TYR A O 1
ATOM 1569 N N . PRO A 1 188 ? 9.681 -12.800 -12.916 1.00 93.38 188 PRO A N 1
ATOM 1570 C CA . PRO A 1 188 ? 8.783 -11.795 -12.356 1.00 93.38 188 PRO A CA 1
ATOM 1571 C C . PRO A 1 188 ? 8.264 -12.202 -10.973 1.00 93.38 188 PRO A C 1
ATOM 1573 O O . PRO A 1 188 ? 7.881 -13.355 -10.767 1.00 93.38 188 PRO A O 1
ATOM 1576 N N . ILE A 1 189 ? 8.183 -11.250 -10.035 1.00 89.31 189 ILE A N 1
ATOM 1577 C CA . ILE A 1 189 ? 7.660 -11.511 -8.679 1.00 89.31 189 ILE A CA 1
ATOM 1578 C C . ILE A 1 189 ? 6.250 -12.104 -8.722 1.00 89.31 189 ILE A C 1
ATOM 1580 O O . ILE A 1 189 ? 5.949 -13.032 -7.978 1.00 89.31 189 ILE A O 1
ATOM 1584 N N . ASN A 1 190 ? 5.397 -11.616 -9.622 1.00 84.06 190 ASN A N 1
ATOM 1585 C CA . ASN A 1 190 ? 4.026 -12.109 -9.738 1.00 84.06 190 ASN A CA 1
ATOM 1586 C C . ASN A 1 190 ? 3.972 -13.578 -10.184 1.00 84.06 190 ASN A C 1
ATOM 1588 O O . ASN A 1 190 ? 3.140 -14.327 -9.677 1.00 84.06 190 ASN A O 1
ATOM 1592 N N . SER A 1 191 ? 4.876 -13.999 -11.077 1.00 91.06 191 SER A N 1
ATOM 1593 C CA . SER A 1 191 ? 5.002 -15.404 -11.486 1.00 91.06 191 SER A CA 1
ATOM 1594 C C . SER A 1 191 ? 5.462 -16.270 -10.315 1.00 91.06 191 SER A C 1
ATOM 1596 O O . SER A 1 191 ? 4.868 -17.306 -10.042 1.00 91.06 191 SER A O 1
ATOM 1598 N N . TYR A 1 192 ? 6.446 -15.799 -9.545 1.00 91.06 192 TYR A N 1
ATOM 1599 C CA . TYR A 1 192 ? 6.906 -16.492 -8.341 1.00 91.06 192 TYR A CA 1
ATOM 1600 C C . TYR A 1 192 ? 5.810 -16.636 -7.275 1.00 91.06 192 TYR A C 1
ATOM 1602 O O . TYR A 1 192 ? 5.632 -17.713 -6.711 1.00 91.06 192 TYR A O 1
ATOM 1610 N N . ILE A 1 193 ? 5.030 -15.579 -7.023 1.00 84.69 193 ILE A N 1
ATOM 1611 C CA . ILE A 1 193 ? 3.885 -15.634 -6.102 1.00 84.69 193 ILE A CA 1
ATOM 1612 C C . ILE A 1 193 ? 2.841 -16.642 -6.600 1.00 84.69 193 ILE A C 1
ATOM 1614 O O . ILE A 1 193 ? 2.285 -17.386 -5.793 1.00 84.69 193 ILE A O 1
ATOM 1618 N N . ALA A 1 194 ? 2.570 -16.679 -7.906 1.00 86.25 194 ALA A N 1
ATOM 1619 C CA . ALA A 1 194 ? 1.634 -17.634 -8.491 1.00 86.25 194 ALA A CA 1
ATOM 1620 C C . ALA A 1 194 ? 2.119 -19.084 -8.334 1.00 86.25 194 ALA A C 1
ATOM 1622 O O . ALA A 1 194 ? 1.335 -19.939 -7.926 1.00 86.25 194 ALA A O 1
ATOM 1623 N N . ASP A 1 195 ? 3.405 -19.352 -8.567 1.00 87.31 195 ASP A N 1
ATOM 1624 C CA . ASP A 1 195 ? 3.995 -20.675 -8.348 1.00 87.31 195 ASP A CA 1
ATOM 1625 C C . ASP A 1 195 ? 3.920 -21.101 -6.884 1.00 87.31 195 ASP A C 1
ATOM 1627 O O . ASP A 1 195 ? 3.551 -22.236 -6.592 1.00 87.31 195 ASP A O 1
ATOM 1631 N N . LEU A 1 196 ? 4.241 -20.196 -5.951 1.00 86.62 196 LEU A N 1
ATOM 1632 C CA . LEU A 1 196 ? 4.134 -20.475 -4.520 1.00 86.62 196 LEU A CA 1
ATOM 1633 C C . LEU A 1 196 ? 2.699 -20.810 -4.122 1.00 86.62 196 LEU A C 1
ATOM 1635 O O . LEU A 1 196 ? 2.491 -21.772 -3.387 1.00 86.62 196 LEU A O 1
ATOM 1639 N N . LYS A 1 197 ? 1.714 -20.063 -4.633 1.00 84.06 197 LYS A N 1
ATOM 1640 C CA . LYS A 1 197 ? 0.297 -20.384 -4.429 1.00 84.06 197 LYS A CA 1
ATOM 1641 C C . LYS A 1 197 ? -0.035 -21.769 -4.974 1.00 84.06 197 LYS A C 1
ATOM 1643 O O . LYS A 1 197 ? -0.532 -22.589 -4.222 1.00 84.06 197 LYS A O 1
ATOM 1648 N N . GLY A 1 198 ? 0.355 -22.077 -6.212 1.00 87.62 198 GLY A N 1
ATOM 1649 C CA . GLY A 1 198 ? 0.100 -23.389 -6.812 1.00 87.62 198 GLY A CA 1
ATOM 1650 C C . GLY A 1 198 ? 0.810 -24.548 -6.101 1.00 87.62 198 GLY A C 1
ATOM 1651 O O . GLY A 1 198 ? 0.307 -25.669 -6.089 1.00 87.62 198 GLY A O 1
ATOM 1652 N N . ILE A 1 199 ? 1.975 -24.306 -5.493 1.00 84.88 199 ILE A N 1
ATOM 1653 C CA . ILE A 1 199 ? 2.617 -25.275 -4.603 1.00 84.88 199 ILE A CA 1
ATOM 1654 C C . ILE A 1 199 ? 1.734 -25.482 -3.376 1.00 84.88 199 ILE A C 1
ATOM 1656 O O . ILE A 1 199 ? 1.407 -26.624 -3.071 1.00 84.88 199 ILE A O 1
ATOM 1660 N N . ILE A 1 200 ? 1.334 -24.407 -2.697 1.00 81.12 200 ILE A N 1
ATOM 1661 C CA . ILE A 1 200 ? 0.528 -24.497 -1.478 1.00 81.12 200 ILE A CA 1
ATOM 1662 C C . ILE A 1 200 ? -0.819 -25.176 -1.750 1.00 81.12 200 ILE A C 1
ATOM 1664 O O . ILE A 1 200 ? -1.166 -26.088 -1.008 1.00 81.12 200 ILE A O 1
ATOM 1668 N N . ASP A 1 201 ? -1.489 -24.850 -2.854 1.00 83.69 201 ASP A N 1
ATOM 1669 C CA . ASP A 1 201 ? -2.734 -25.500 -3.276 1.00 83.69 201 ASP A CA 1
ATOM 1670 C C . ASP A 1 201 ? -2.555 -27.028 -3.381 1.00 83.69 201 ASP A C 1
ATOM 1672 O O . ASP A 1 201 ? -3.364 -27.792 -2.863 1.00 83.69 201 ASP A O 1
ATOM 1676 N N . LYS A 1 202 ? -1.436 -27.505 -3.949 1.00 88.00 202 LYS A N 1
ATOM 1677 C CA . LYS A 1 202 ? -1.120 -28.948 -3.996 1.00 88.00 202 LYS A CA 1
ATOM 1678 C C . LYS A 1 202 ? -0.860 -29.553 -2.617 1.00 88.00 202 LYS A C 1
ATOM 1680 O O . LYS A 1 202 ? -1.161 -30.723 -2.401 1.00 88.00 202 LYS A O 1
ATOM 1685 N N . TYR A 1 203 ? -0.262 -28.803 -1.690 1.00 84.25 203 TYR A N 1
ATOM 1686 C CA . TYR A 1 203 ? -0.096 -29.262 -0.306 1.00 84.25 203 TYR A CA 1
ATOM 1687 C C . TYR A 1 203 ? -1.451 -29.367 0.410 1.00 84.25 203 TYR A C 1
ATOM 1689 O O . TYR A 1 203 ? -1.658 -30.308 1.178 1.00 84.25 203 TYR A O 1
ATOM 1697 N N . GLU A 1 204 ? -2.369 -28.436 0.146 1.00 82.00 204 GLU A N 1
ATOM 1698 C CA . GLU A 1 204 ? -3.734 -28.461 0.677 1.00 82.00 204 GLU A CA 1
ATOM 1699 C C . GLU A 1 204 ? -4.552 -29.625 0.101 1.00 82.00 204 GLU A C 1
ATOM 1701 O O . GLU A 1 204 ? -5.216 -30.324 0.863 1.00 82.00 204 GLU A O 1
ATOM 1706 N N . GLU A 1 205 ? -4.440 -29.910 -1.202 1.00 87.38 205 GLU A N 1
ATOM 1707 C CA . GLU A 1 205 ? -5.062 -31.083 -1.845 1.00 87.38 205 GLU A CA 1
ATOM 1708 C C . GLU A 1 205 ? -4.615 -32.414 -1.221 1.00 87.38 205 GLU A C 1
ATOM 1710 O O . GLU A 1 205 ? -5.368 -33.386 -1.210 1.00 87.38 205 GLU A O 1
ATOM 1715 N N . LEU A 1 206 ? -3.389 -32.464 -0.694 1.00 90.69 206 LEU A N 1
ATOM 1716 C CA . LEU A 1 206 ? -2.835 -33.628 -0.000 1.00 90.69 206 LEU A CA 1
ATOM 1717 C C . LEU A 1 206 ? -3.171 -33.658 1.499 1.00 90.69 206 LEU A C 1
ATOM 1719 O O . LEU A 1 206 ? -2.620 -34.488 2.221 1.00 90.69 206 LEU A O 1
ATOM 1723 N N . GLU A 1 207 ? -4.020 -32.743 1.978 1.00 90.00 207 GLU A N 1
ATOM 1724 C CA . GLU A 1 207 ? -4.408 -32.593 3.387 1.00 90.00 207 GLU A CA 1
ATOM 1725 C C . GLU A 1 207 ? -3.202 -32.410 4.336 1.00 90.00 207 GLU A C 1
ATOM 1727 O O . GLU A 1 207 ? -3.287 -32.636 5.547 1.00 90.00 207 GLU A O 1
ATOM 1732 N N . LEU A 1 208 ? -2.055 -31.954 3.811 1.00 84.00 208 LEU A N 1
ATOM 1733 C CA . LEU A 1 208 ? -0.819 -31.821 4.591 1.00 84.00 208 LEU A CA 1
ATOM 1734 C C . LEU A 1 208 ? -0.929 -30.731 5.656 1.00 84.00 208 LEU A C 1
ATOM 1736 O O . LEU A 1 208 ? -0.262 -30.817 6.687 1.00 84.00 208 LEU A O 1
ATOM 1740 N N . PHE A 1 209 ? -1.784 -29.729 5.436 1.00 81.88 209 PHE A N 1
ATOM 1741 C CA . PHE A 1 209 ? -2.083 -28.718 6.444 1.00 81.88 209 PHE A CA 1
ATOM 1742 C C . PHE A 1 209 ? -2.800 -29.314 7.661 1.00 81.88 209 PHE A C 1
ATOM 1744 O O . PHE A 1 209 ? -2.406 -29.032 8.792 1.00 81.88 209 PHE A O 1
ATOM 1751 N N . GLU A 1 210 ? -3.794 -30.181 7.451 1.00 84.19 210 GLU A N 1
ATOM 1752 C CA . GLU A 1 210 ? -4.512 -30.840 8.548 1.00 84.19 210 GLU A CA 1
ATOM 1753 C C . GLU A 1 210 ? -3.597 -31.805 9.312 1.00 84.19 210 GLU A C 1
ATOM 1755 O O . GLU A 1 210 ? -3.601 -31.822 10.544 1.00 84.19 210 GLU A O 1
ATOM 1760 N N . GLU A 1 211 ? -2.725 -32.533 8.609 1.00 87.88 211 GLU A N 1
ATOM 1761 C CA . GLU A 1 211 ? -1.717 -33.392 9.240 1.00 87.88 211 GLU A CA 1
ATOM 1762 C C . GLU A 1 211 ? -0.673 -32.573 10.028 1.00 87.88 211 GLU A C 1
ATOM 1764 O O . GLU A 1 211 ? -0.317 -32.933 11.155 1.00 87.88 211 GLU A O 1
ATOM 1769 N N . LEU A 1 212 ? -0.206 -31.438 9.491 1.00 81.62 212 LEU A N 1
ATOM 1770 C CA . LEU A 1 212 ? 0.698 -30.523 10.198 1.00 81.62 212 LEU A CA 1
ATOM 1771 C C . LEU A 1 212 ? 0.033 -29.953 11.456 1.00 81.62 212 LEU A C 1
ATOM 1773 O O . LEU A 1 212 ? 0.62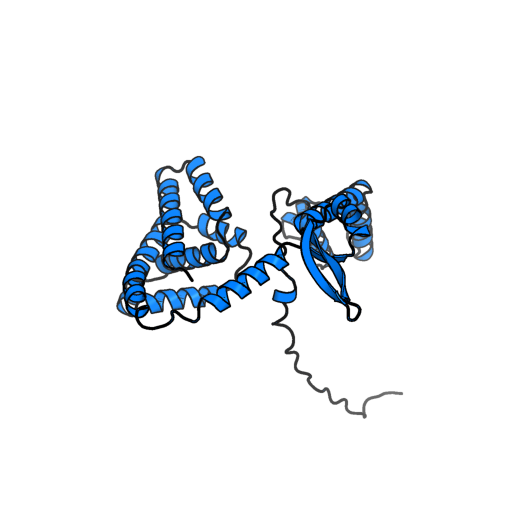9 -29.980 12.535 1.00 81.62 212 LEU A O 1
ATOM 1777 N N . LYS A 1 213 ? -1.204 -29.461 11.326 1.00 83.38 213 LYS A N 1
ATOM 1778 C CA . LYS A 1 213 ? -2.012 -28.933 12.428 1.00 83.38 213 LYS A CA 1
ATOM 1779 C C . LYS A 1 213 ? -2.170 -29.983 13.520 1.00 83.38 213 LYS A C 1
ATOM 1781 O O . LYS A 1 213 ? -1.888 -29.692 14.681 1.00 83.38 213 LYS A O 1
ATOM 1786 N N . LYS A 1 214 ? -2.542 -31.211 13.152 1.00 88.50 214 LYS A N 1
ATOM 1787 C CA . LYS A 1 214 ? -2.680 -32.340 14.075 1.00 88.50 214 LYS A CA 1
ATOM 1788 C C . LYS A 1 214 ? -1.387 -32.609 14.847 1.00 88.50 214 LYS A C 1
ATOM 1790 O O . LYS A 1 214 ? -1.417 -32.618 16.075 1.00 88.50 214 LYS A O 1
ATOM 1795 N N . ARG A 1 215 ? -0.245 -32.739 14.162 1.00 86.31 215 ARG A N 1
ATOM 1796 C CA . ARG A 1 215 ? 1.055 -33.004 14.813 1.00 86.31 215 ARG A CA 1
ATOM 1797 C C . ARG A 1 215 ? 1.509 -31.878 15.735 1.00 86.31 215 ARG A C 1
ATOM 1799 O O . ARG A 1 215 ? 2.090 -32.139 16.785 1.00 86.31 215 ARG A O 1
ATOM 1806 N N . LEU A 1 216 ? 1.262 -30.627 15.351 1.00 82.12 216 LEU A N 1
ATOM 1807 C CA . LEU A 1 216 ? 1.564 -29.471 16.193 1.00 82.12 216 LEU A CA 1
ATOM 1808 C C . LEU A 1 216 ? 0.700 -29.460 17.462 1.00 82.12 216 LEU A C 1
ATOM 1810 O O . LEU A 1 216 ? 1.223 -29.211 18.545 1.00 82.12 216 LEU A O 1
ATOM 1814 N N . CYS A 1 217 ? -0.589 -29.789 17.348 1.00 83.75 217 CYS A N 1
ATOM 1815 C CA . CYS A 1 217 ? -1.485 -29.899 18.500 1.00 83.75 217 CYS A CA 1
ATOM 1816 C C . CYS A 1 217 ? -1.054 -31.024 19.448 1.00 83.75 217 CYS A C 1
ATOM 1818 O O . CYS A 1 217 ? -0.951 -30.801 20.650 1.00 83.75 217 CYS A O 1
ATOM 1820 N N . GLU A 1 218 ? -0.735 -32.204 18.908 1.00 87.94 218 GLU A N 1
ATOM 1821 C CA . GLU A 1 218 ? -0.241 -33.348 19.684 1.00 87.94 218 GLU A CA 1
ATOM 1822 C C . GLU A 1 218 ? 1.045 -33.007 20.450 1.00 87.94 218 GLU A C 1
ATOM 1824 O O . GLU A 1 218 ? 1.178 -33.361 21.621 1.00 87.94 218 GLU A O 1
ATOM 1829 N N . LYS A 1 219 ? 1.972 -32.277 19.816 1.00 88.00 219 LYS A N 1
ATOM 1830 C CA . LYS A 1 219 ? 3.233 -31.850 20.437 1.00 88.00 219 LYS A CA 1
ATOM 1831 C C . LYS A 1 219 ? 3.019 -30.903 21.622 1.00 88.00 219 LYS A C 1
ATOM 1833 O O . LYS A 1 219 ? 3.726 -31.013 22.619 1.00 88.00 219 LYS A O 1
ATOM 1838 N N . GLU A 1 220 ? 2.066 -29.984 21.508 1.00 86.62 220 GLU A N 1
ATOM 1839 C CA . GLU A 1 220 ? 1.782 -28.959 22.522 1.00 86.62 220 GLU A CA 1
ATOM 1840 C C . GLU A 1 220 ? 0.706 -29.402 23.536 1.00 86.62 220 GLU A C 1
ATOM 1842 O O . GLU A 1 220 ? 0.342 -28.639 24.431 1.00 86.62 220 GLU A O 1
ATOM 1847 N N . GLY A 1 221 ? 0.172 -30.624 23.409 1.00 88.31 221 GLY A N 1
ATOM 1848 C CA . GLY A 1 221 ? -0.913 -31.126 24.260 1.00 88.31 221 GLY A CA 1
ATOM 1849 C C . GLY A 1 221 ? -2.239 -30.381 24.067 1.00 88.31 221 GLY A C 1
ATOM 1850 O O . GLY A 1 221 ? -3.042 -30.295 24.996 1.00 88.31 221 GLY A O 1
ATOM 1851 N N . LEU A 1 222 ? -2.461 -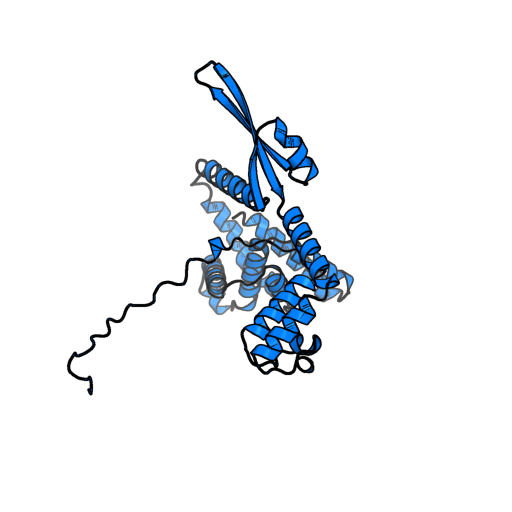29.813 22.880 1.00 84.12 222 LEU A N 1
ATOM 1852 C CA . LEU A 1 222 ? -3.670 -29.076 22.525 1.00 84.12 222 LEU A CA 1
ATOM 1853 C C . LEU A 1 222 ? -4.692 -30.008 21.870 1.00 84.12 222 LEU A C 1
ATOM 1855 O O . LEU A 1 222 ? -4.336 -30.882 21.082 1.00 84.12 222 LEU A O 1
ATOM 1859 N N . ASP A 1 223 ? -5.977 -29.793 22.158 1.00 82.56 223 ASP A N 1
ATOM 1860 C CA . ASP A 1 223 ? -7.064 -30.481 21.459 1.00 82.56 223 ASP A CA 1
ATOM 1861 C C . ASP A 1 223 ? -7.198 -29.927 20.024 1.00 82.56 223 ASP A C 1
ATOM 1863 O O . ASP A 1 223 ? -7.524 -28.743 19.861 1.00 82.56 223 ASP A O 1
ATOM 1867 N N . PRO A 1 224 ? -7.000 -30.750 18.974 1.00 74.94 224 PRO A N 1
ATOM 1868 C CA . PRO A 1 224 ? -7.144 -30.319 17.585 1.00 74.94 224 PRO A CA 1
ATOM 1869 C C . PRO A 1 224 ? -8.541 -29.766 17.264 1.00 74.94 224 PRO A C 1
ATOM 1871 O O . PRO A 1 224 ? -8.672 -28.900 16.396 1.00 74.94 224 PRO A O 1
ATOM 1874 N N . GLN A 1 225 ? -9.587 -30.231 17.964 1.00 76.81 225 GLN A N 1
ATOM 1875 C CA . GLN A 1 225 ? -10.961 -29.757 17.763 1.00 76.81 225 GLN A CA 1
ATOM 1876 C C . GLN A 1 225 ? -11.209 -28.363 18.350 1.00 76.81 225 GLN A C 1
ATOM 1878 O O . GLN A 1 225 ? -12.127 -27.674 17.902 1.00 76.81 225 GLN A O 1
ATOM 1883 N N . GLY A 1 226 ? -10.387 -27.927 19.311 1.00 68.88 226 GLY A N 1
ATOM 1884 C CA . GLY A 1 226 ? -10.445 -26.590 19.907 1.00 68.88 226 GLY A CA 1
ATOM 1885 C C . GLY A 1 226 ? -9.882 -25.482 19.008 1.00 68.88 226 GLY A C 1
ATOM 1886 O O . GLY A 1 226 ? -10.099 -24.303 19.278 1.00 68.88 226 GLY A O 1
ATOM 1887 N N . LEU A 1 227 ? -9.190 -25.850 17.926 1.00 65.69 227 LEU A N 1
ATOM 1888 C CA . LEU A 1 227 ? -8.624 -24.951 16.916 1.00 65.69 227 LEU A CA 1
ATOM 1889 C C . LEU A 1 227 ? -9.511 -24.934 15.666 1.00 65.69 227 LEU A C 1
ATOM 1891 O O . LEU A 1 227 ? -9.068 -25.242 14.554 1.00 65.69 227 LEU A O 1
ATOM 1895 N N . ARG A 1 228 ? -10.801 -24.630 15.845 1.00 65.31 228 ARG A N 1
ATOM 1896 C CA . ARG A 1 228 ? -11.685 -24.378 14.701 1.00 65.31 228 ARG A CA 1
ATOM 1897 C C . ARG A 1 228 ? -11.216 -23.123 13.979 1.00 65.31 228 ARG A C 1
ATOM 1899 O O . ARG A 1 228 ? -10.713 -22.191 14.593 1.00 65.31 228 ARG A O 1
ATOM 1906 N N . GLU A 1 229 ? -11.405 -23.075 12.666 1.00 58.53 229 GLU A N 1
ATOM 1907 C CA . GLU A 1 229 ? -10.989 -21.903 11.889 1.00 58.53 229 GLU A CA 1
ATOM 1908 C C . GLU A 1 229 ? -11.619 -20.601 12.402 1.00 58.53 229 GLU A C 1
ATOM 1910 O O . GLU A 1 229 ? -11.000 -19.545 12.383 1.00 58.53 229 GLU A O 1
ATOM 1915 N N . GLU A 1 230 ? -12.833 -20.702 12.936 1.00 56.28 230 GLU A N 1
ATOM 1916 C CA . GLU A 1 230 ? -13.612 -19.607 13.511 1.00 56.28 230 GLU A CA 1
ATOM 1917 C C . GLU A 1 230 ? -12.981 -19.020 14.783 1.00 56.28 230 GLU A C 1
ATOM 1919 O O . GLU A 1 230 ? -13.135 -17.829 15.055 1.00 56.28 230 GLU A O 1
ATOM 1924 N N . SER A 1 231 ? -12.245 -19.820 15.560 1.00 56.03 231 SER A N 1
ATOM 1925 C CA . SER A 1 231 ? -11.651 -19.359 16.816 1.00 56.03 231 SER A CA 1
ATOM 1926 C C . SER A 1 231 ? -10.356 -18.562 16.604 1.00 56.03 231 SER A C 1
ATO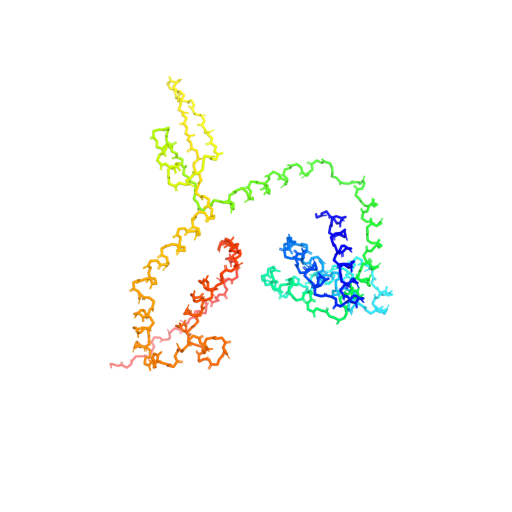M 1928 O O . SER A 1 231 ? -10.023 -17.705 17.425 1.00 56.03 231 SER A O 1
ATOM 1930 N N . PHE A 1 232 ? -9.701 -18.720 15.449 1.00 56.28 232 PHE A N 1
ATOM 1931 C CA . PHE A 1 232 ? -8.553 -17.906 15.036 1.00 56.28 232 PHE A CA 1
ATOM 1932 C C . PHE A 1 232 ? -8.898 -16.424 14.815 1.00 56.28 232 PHE A C 1
ATOM 1934 O O . PHE A 1 232 ? -8.082 -15.549 15.103 1.00 56.28 232 PHE A O 1
ATOM 1941 N N . TYR A 1 233 ? -10.125 -16.124 14.378 1.00 55.22 233 TYR A N 1
ATOM 1942 C CA . TYR A 1 233 ? -10.574 -14.752 14.113 1.00 55.22 233 TYR A CA 1
ATOM 1943 C C . TYR A 1 233 ? -10.967 -13.977 15.377 1.00 55.22 233 TYR A C 1
ATOM 1945 O O . TYR A 1 233 ? -10.992 -12.749 15.365 1.00 55.22 233 TYR A O 1
ATOM 1953 N N . LEU A 1 234 ? -11.268 -14.674 16.475 1.00 50.66 234 LEU A N 1
ATOM 1954 C CA . LEU A 1 234 ? -11.839 -14.068 17.683 1.00 50.66 234 LEU A CA 1
ATOM 1955 C C . LEU A 1 234 ? -10.793 -13.632 18.721 1.00 50.66 234 LEU A C 1
ATOM 1957 O O . LEU A 1 234 ? -11.166 -13.123 19.774 1.00 50.66 234 LEU A O 1
ATOM 1961 N N . GLY A 1 235 ? -9.494 -13.819 18.457 1.00 53.81 235 GLY A N 1
ATOM 1962 C CA . GLY A 1 235 ? -8.408 -13.282 19.294 1.00 53.81 235 GLY A CA 1
ATOM 1963 C C . GLY A 1 235 ? -8.304 -13.855 20.717 1.00 53.81 235 GLY A C 1
ATOM 1964 O O . GLY A 1 235 ? -7.508 -13.360 21.509 1.00 53.81 235 GLY A O 1
ATOM 1965 N N . ASN A 1 236 ? -9.070 -14.901 21.044 1.00 54.41 236 ASN A N 1
ATOM 1966 C CA . ASN A 1 236 ? -9.192 -15.445 22.403 1.00 54.41 236 ASN A CA 1
ATOM 1967 C C . ASN A 1 236 ? -8.293 -16.661 22.685 1.00 54.41 236 ASN A C 1
ATOM 1969 O O . ASN A 1 236 ? -8.484 -17.350 23.688 1.00 54.41 236 ASN A O 1
ATOM 1973 N N . HIS A 1 237 ? -7.313 -16.948 21.829 1.00 56.72 237 HIS A N 1
ATOM 1974 C CA . HIS A 1 237 ? -6.381 -18.045 22.076 1.00 56.72 237 HIS A CA 1
ATOM 1975 C C . HIS A 1 237 ? -5.204 -17.609 22.958 1.00 56.72 237 HIS A C 1
ATOM 1977 O O . HIS A 1 237 ? -4.761 -16.457 22.882 1.00 56.72 237 HIS A O 1
ATOM 1983 N N . PRO A 1 238 ? -4.654 -18.526 23.778 1.00 58.88 238 PRO A N 1
ATOM 1984 C CA . PRO A 1 238 ? -3.369 -18.295 24.419 1.00 58.88 238 PRO A CA 1
ATOM 1985 C C . PRO A 1 238 ? -2.346 -17.932 23.339 1.00 58.88 238 PRO A C 1
ATOM 1987 O O . PRO A 1 238 ? -2.271 -18.592 22.301 1.00 58.88 238 PRO A O 1
ATOM 1990 N N . LYS A 1 239 ? -1.591 -16.853 23.572 1.00 65.25 239 LYS A N 1
ATOM 1991 C CA . LYS A 1 239 ? -0.520 -16.373 22.688 1.00 65.25 239 LYS A CA 1
ATOM 1992 C C . LYS A 1 239 ? 0.628 -17.386 22.675 1.00 65.25 239 LYS A C 1
ATOM 1994 O O . LYS A 1 239 ? 1.651 -17.173 23.313 1.00 65.25 239 LYS A O 1
ATOM 1999 N N . ASN A 1 240 ? 0.434 -18.504 21.995 1.00 73.69 240 ASN A N 1
ATOM 2000 C CA . ASN A 1 240 ? 1.470 -19.481 21.708 1.00 73.69 240 ASN A CA 1
ATOM 2001 C C . ASN A 1 240 ? 1.929 -19.270 20.250 1.00 73.69 240 ASN A C 1
ATOM 2003 O O . ASN A 1 240 ? 1.150 -18.876 19.374 1.00 73.69 240 ASN A O 1
ATOM 2007 N N . GLU A 1 241 ? 3.218 -19.489 20.001 1.00 74.31 241 GLU A N 1
ATOM 2008 C CA . GLU A 1 241 ? 3.838 -19.269 18.690 1.00 74.31 241 GLU A CA 1
ATOM 2009 C C . GLU A 1 241 ? 3.204 -20.124 17.585 1.00 74.31 241 GLU A C 1
ATOM 2011 O O . GLU A 1 241 ? 3.050 -19.659 16.458 1.00 74.31 241 GLU A O 1
ATOM 2016 N N . THR A 1 242 ? 2.764 -21.338 17.915 1.00 72.38 242 THR A N 1
ATOM 2017 C CA . THR A 1 242 ? 2.080 -22.269 17.010 1.00 72.38 242 THR A CA 1
ATOM 2018 C C . THR A 1 242 ? 0.753 -21.709 16.497 1.00 72.38 242 THR A C 1
ATOM 2020 O O . THR A 1 242 ? 0.489 -21.760 15.297 1.00 72.38 242 THR A O 1
ATOM 2023 N N . VAL A 1 243 ? -0.069 -21.127 17.373 1.00 71.69 243 VAL A N 1
ATOM 2024 C CA . VAL A 1 243 ? -1.346 -20.499 16.998 1.00 71.69 243 VAL A CA 1
ATOM 2025 C C . VAL A 1 243 ? -1.098 -19.273 16.121 1.00 71.69 243 VAL A C 1
ATOM 2027 O O . VAL A 1 243 ? -1.767 -19.102 15.104 1.00 71.69 243 VAL A O 1
ATOM 2030 N N . ASN A 1 244 ? -0.098 -18.452 16.454 1.00 73.94 244 ASN A N 1
ATOM 2031 C CA . ASN A 1 244 ? 0.282 -17.298 15.633 1.00 73.94 244 ASN A CA 1
ATOM 2032 C C . ASN A 1 244 ? 0.794 -17.714 14.248 1.00 73.94 244 ASN A C 1
ATOM 2034 O O . ASN A 1 244 ? 0.454 -17.083 13.248 1.00 73.94 244 ASN A O 1
ATOM 2038 N N . PHE A 1 245 ? 1.581 -18.788 14.180 1.00 76.25 245 PHE A N 1
ATOM 2039 C CA . PHE A 1 245 ? 2.069 -19.344 12.924 1.00 76.25 245 PHE A CA 1
ATOM 2040 C C . PHE A 1 245 ? 0.915 -19.835 12.040 1.00 76.25 245 PHE A C 1
ATOM 2042 O O . PHE A 1 245 ? 0.826 -19.432 10.880 1.00 76.25 245 PHE A O 1
ATOM 2049 N N . LEU A 1 246 ? -0.005 -20.634 12.595 1.00 74.69 246 LEU A N 1
ATOM 2050 C CA . LEU A 1 246 ? -1.184 -21.125 11.872 1.00 74.69 246 LEU A CA 1
ATOM 2051 C C . LEU A 1 246 ? -2.090 -19.969 11.419 1.00 74.69 246 LEU A C 1
ATOM 2053 O O . LEU A 1 246 ? -2.548 -19.966 10.280 1.00 74.69 246 LEU A O 1
ATOM 2057 N N . ASN A 1 247 ? -2.272 -18.944 12.256 1.00 71.31 247 ASN A N 1
ATOM 2058 C CA . ASN A 1 247 ? -3.013 -17.732 11.902 1.00 71.31 247 ASN A CA 1
ATOM 2059 C C . ASN A 1 247 ? -2.396 -16.993 10.724 1.00 71.31 247 ASN A C 1
ATOM 2061 O O . ASN A 1 247 ? -3.097 -16.619 9.787 1.00 71.31 247 ASN A O 1
ATOM 2065 N N . ASN A 1 248 ? -1.083 -16.776 10.761 1.00 74.88 248 ASN A N 1
ATOM 2066 C CA . ASN A 1 248 ? -0.381 -16.113 9.672 1.00 74.88 248 ASN A CA 1
ATOM 2067 C C . ASN A 1 248 ? -0.483 -16.923 8.381 1.00 74.88 248 ASN A C 1
ATOM 2069 O O . ASN A 1 248 ? -0.766 -16.346 7.336 1.00 74.88 248 ASN A O 1
ATOM 2073 N N . TYR A 1 249 ? -0.327 -18.245 8.456 1.00 74.50 249 TYR A N 1
ATOM 2074 C CA . TYR A 1 249 ? -0.481 -19.136 7.309 1.00 74.50 249 TYR A CA 1
ATOM 2075 C C . TYR A 1 249 ? -1.882 -19.030 6.684 1.00 74.50 249 TYR A C 1
ATOM 2077 O O . TYR A 1 249 ? -2.010 -18.723 5.498 1.00 74.50 249 TYR A O 1
ATOM 2085 N N . VAL A 1 250 ? -2.937 -19.177 7.495 1.00 73.19 250 VAL A N 1
ATOM 2086 C CA . VAL A 1 250 ? -4.334 -19.079 7.039 1.00 73.19 250 VAL A CA 1
ATOM 2087 C C . VAL A 1 250 ? -4.635 -17.693 6.470 1.00 73.19 250 VAL A C 1
ATOM 2089 O O . VAL A 1 250 ? -5.254 -17.584 5.413 1.00 73.19 250 VAL A O 1
ATOM 2092 N N . ASN A 1 251 ? -4.168 -16.625 7.119 1.00 70.94 251 ASN A N 1
ATOM 2093 C CA . ASN A 1 251 ? -4.373 -15.259 6.642 1.00 70.94 251 ASN A CA 1
ATOM 2094 C C . ASN A 1 251 ? -3.643 -14.989 5.323 1.00 70.94 251 ASN A C 1
ATOM 2096 O O . ASN A 1 251 ? -4.181 -14.286 4.472 1.00 70.94 251 ASN A O 1
ATOM 2100 N N . VAL A 1 252 ? -2.451 -15.555 5.121 1.00 70.50 252 VAL A N 1
ATOM 2101 C CA . VAL A 1 252 ? -1.714 -15.409 3.859 1.00 70.50 252 VAL A CA 1
ATOM 2102 C C . VAL A 1 252 ? -2.430 -16.142 2.713 1.00 70.50 252 VAL A C 1
ATOM 2104 O O . VAL A 1 252 ? -2.503 -15.640 1.590 1.00 70.50 252 VAL A O 1
ATOM 2107 N N . LEU A 1 253 ? -3.038 -17.294 2.976 1.00 67.56 253 LEU A N 1
ATOM 2108 C CA . LEU A 1 253 ? -3.694 -18.079 1.926 1.00 67.56 253 LEU A CA 1
ATOM 2109 C C . LEU A 1 253 ? -5.118 -17.635 1.627 1.00 67.56 253 LEU A C 1
ATOM 2111 O O . LEU A 1 253 ? -5.503 -17.493 0.466 1.00 67.56 253 LEU A O 1
ATOM 2115 N N . LYS A 1 254 ? -5.903 -17.352 2.668 1.00 67.88 254 LYS A N 1
ATOM 2116 C CA . LYS A 1 254 ? -7.323 -17.014 2.530 1.00 67.88 254 LYS A CA 1
ATOM 2117 C C . LYS A 1 254 ? -7.589 -15.569 2.154 1.00 67.88 254 LYS A C 1
ATOM 2119 O O . LYS A 1 254 ? -8.738 -15.242 1.854 1.00 67.88 254 LYS A O 1
ATOM 2124 N N . ASN A 1 255 ? -6.572 -14.708 2.106 1.00 62.09 255 ASN A N 1
ATOM 2125 C CA . ASN A 1 255 ? -6.718 -13.369 1.548 1.00 62.09 255 ASN A CA 1
ATOM 2126 C C . ASN A 1 255 ? -6.838 -13.448 0.012 1.00 62.09 255 ASN A C 1
ATOM 2128 O O . ASN A 1 255 ? -5.936 -13.076 -0.739 1.00 62.09 255 ASN A O 1
ATOM 2132 N N . LYS A 1 256 ? -7.979 -13.976 -0.451 1.00 48.81 256 LYS A N 1
ATOM 2133 C CA . LYS A 1 256 ? -8.314 -14.266 -1.853 1.00 48.81 256 LYS A CA 1
ATOM 2134 C C . LYS A 1 256 ? -8.323 -13.019 -2.750 1.00 48.81 256 LYS A C 1
ATOM 2136 O O . LYS A 1 256 ? -8.258 -13.167 -3.964 1.00 48.81 256 LYS A O 1
ATOM 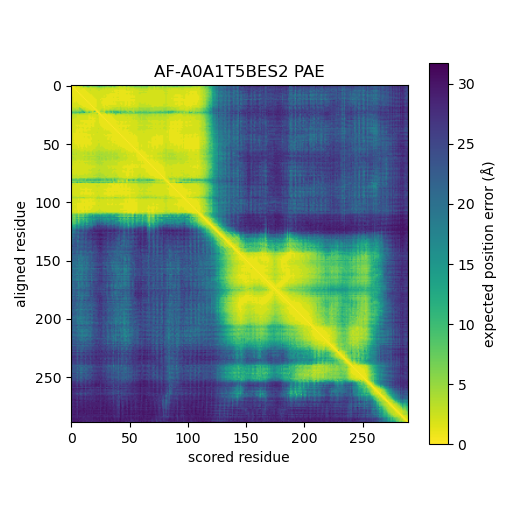2141 N N . ASN A 1 257 ? -8.310 -11.818 -2.162 1.00 47.78 257 ASN A N 1
ATOM 2142 C CA . ASN A 1 257 ? -8.291 -10.532 -2.871 1.00 47.78 257 ASN A CA 1
ATOM 2143 C C . ASN A 1 257 ? -7.011 -9.696 -2.631 1.00 47.78 257 ASN A C 1
ATOM 2145 O O . ASN A 1 257 ? -6.939 -8.553 -3.075 1.00 47.78 257 ASN A O 1
ATOM 2149 N N . GLY A 1 258 ? -6.003 -10.215 -1.921 1.00 43.56 258 GLY A N 1
ATOM 2150 C CA . GLY A 1 258 ? -4.847 -9.419 -1.497 1.00 43.56 258 GLY A CA 1
ATOM 2151 C C . GLY A 1 258 ? -3.754 -9.291 -2.561 1.00 43.56 258 GLY A C 1
ATOM 2152 O O . GLY A 1 258 ? -3.063 -10.264 -2.862 1.00 43.56 258 GLY A O 1
ATOM 2153 N N . ASN A 1 259 ? -3.543 -8.075 -3.073 1.00 42.06 259 ASN A N 1
ATOM 2154 C CA . ASN A 1 259 ? -2.284 -7.665 -3.699 1.00 42.06 259 ASN A CA 1
ATOM 2155 C C . ASN A 1 259 ? -1.142 -7.861 -2.688 1.00 42.06 259 ASN A C 1
ATOM 2157 O O . ASN A 1 259 ? -0.970 -7.061 -1.770 1.00 42.06 259 ASN A O 1
ATOM 2161 N N . TYR A 1 260 ? -0.366 -8.933 -2.839 1.00 48.66 260 TYR A N 1
ATOM 2162 C CA . TYR A 1 260 ? 0.856 -9.122 -2.066 1.00 48.66 260 TYR A CA 1
ATOM 2163 C C . TYR A 1 260 ? 1.934 -8.198 -2.618 1.00 48.66 260 TYR A C 1
ATOM 2165 O O . TYR A 1 260 ? 2.531 -8.474 -3.655 1.00 48.66 260 TYR A O 1
ATOM 2173 N N . ILE A 1 261 ? 2.183 -7.091 -1.924 1.00 42.28 261 ILE A N 1
ATOM 2174 C CA . ILE A 1 261 ? 3.381 -6.290 -2.154 1.00 42.28 261 ILE A CA 1
ATOM 2175 C C . ILE A 1 261 ? 4.511 -6.990 -1.398 1.00 42.28 261 ILE A C 1
ATOM 2177 O O . ILE A 1 261 ? 4.492 -7.051 -0.169 1.00 42.28 261 ILE A O 1
ATOM 2181 N N . TYR A 1 262 ? 5.468 -7.559 -2.133 1.00 41.28 262 TYR A N 1
ATOM 2182 C CA . TYR A 1 262 ? 6.718 -8.037 -1.549 1.00 41.28 262 TYR A CA 1
ATOM 2183 C C . TYR A 1 262 ? 7.431 -6.842 -0.908 1.00 41.28 262 TYR A C 1
ATOM 2185 O O . TYR A 1 262 ? 7.829 -5.905 -1.600 1.00 41.28 262 TYR A O 1
ATOM 2193 N N . VAL A 1 263 ? 7.551 -6.858 0.417 1.00 42.66 263 VAL A N 1
ATOM 2194 C CA . VAL A 1 263 ? 8.378 -5.905 1.158 1.00 42.66 263 VAL A CA 1
ATOM 2195 C C . VAL A 1 263 ? 9.724 -6.579 1.361 1.00 42.66 263 VAL A C 1
ATOM 2197 O O . VAL A 1 263 ? 9.789 -7.656 1.948 1.00 42.66 263 VAL A O 1
ATOM 2200 N N . ASP A 1 264 ? 10.785 -5.979 0.825 1.00 38.75 264 ASP A N 1
ATOM 2201 C CA . ASP A 1 264 ? 12.139 -6.511 0.956 1.00 38.75 264 ASP A CA 1
ATOM 2202 C C . ASP A 1 264 ? 12.529 -6.626 2.449 1.00 38.75 264 ASP A C 1
ATOM 2204 O O . ASP A 1 264 ? 12.590 -5.604 3.144 1.00 38.75 264 ASP A O 1
ATOM 2208 N N . PRO A 1 265 ? 12.829 -7.836 2.962 1.00 38.12 265 PRO A N 1
ATOM 2209 C CA . PRO A 1 265 ? 13.231 -8.043 4.352 1.00 38.12 265 PRO A CA 1
ATOM 2210 C C . PRO A 1 265 ? 14.565 -7.368 4.714 1.00 38.12 265 PRO A C 1
ATOM 2212 O O . PRO A 1 265 ? 14.903 -7.264 5.894 1.00 38.12 265 PRO A O 1
ATOM 2215 N N . SER A 1 266 ? 15.328 -6.865 3.736 1.00 43.84 266 SER A N 1
ATOM 2216 C CA . SER A 1 266 ? 16.501 -6.023 4.002 1.00 43.84 266 SER A CA 1
ATOM 2217 C C . SER A 1 266 ? 16.141 -4.647 4.583 1.00 43.84 266 SER A C 1
ATOM 2219 O O . SER A 1 266 ? 16.980 -4.016 5.229 1.00 43.84 266 SER A O 1
ATOM 2221 N N . SER A 1 267 ? 14.887 -4.203 4.430 1.00 44.12 267 SER A N 1
ATOM 2222 C CA . SER A 1 267 ? 14.418 -2.906 4.931 1.00 44.12 267 SER A CA 1
ATOM 2223 C C . SER A 1 267 ? 14.074 -2.893 6.430 1.00 44.12 267 SER A C 1
ATOM 2225 O O . SER A 1 267 ? 14.009 -1.816 7.019 1.00 44.12 267 SER A O 1
ATOM 2227 N N . GLU A 1 268 ? 13.949 -4.061 7.075 1.00 42.12 268 GLU A N 1
ATOM 2228 C CA . GLU A 1 268 ? 13.616 -4.187 8.508 1.00 42.12 268 GLU A CA 1
ATOM 2229 C C . GLU A 1 268 ? 14.834 -4.372 9.434 1.00 42.12 268 GLU A C 1
ATOM 2231 O O . GLU A 1 268 ? 14.715 -4.261 10.653 1.00 42.12 268 GLU A O 1
ATOM 2236 N N . LYS A 1 269 ? 16.048 -4.581 8.908 1.00 43.53 269 LYS A N 1
ATOM 2237 C CA . LYS A 1 269 ? 17.242 -4.765 9.755 1.00 43.53 269 LYS A CA 1
ATOM 2238 C C . LYS A 1 269 ? 17.957 -3.450 10.062 1.00 43.53 269 LYS A C 1
ATOM 2240 O O . LYS A 1 269 ? 19.038 -3.200 9.532 1.00 43.53 269 LYS A O 1
ATOM 2245 N N . LYS A 1 270 ? 17.400 -2.624 10.956 1.00 46.28 270 LYS A N 1
ATOM 2246 C CA . LYS A 1 270 ? 18.190 -1.587 11.662 1.00 46.28 270 LYS A CA 1
ATOM 2247 C C . LYS A 1 270 ? 17.899 -1.390 13.150 1.00 46.28 270 LYS A C 1
ATOM 2249 O O . LYS A 1 270 ? 18.628 -0.633 13.782 1.00 46.28 270 LYS A O 1
ATOM 2254 N N . GLU A 1 271 ? 16.952 -2.105 13.743 1.00 46.19 271 GLU A N 1
ATOM 2255 C CA . GLU A 1 271 ? 16.676 -1.987 15.179 1.00 46.19 271 GLU A CA 1
ATOM 2256 C C . GLU A 1 271 ? 16.663 -3.353 15.855 1.00 46.19 271 GLU A C 1
ATOM 2258 O O . GLU A 1 271 ? 15.621 -3.811 16.279 1.00 46.19 271 GLU A O 1
ATOM 2263 N N . GLU A 1 272 ? 17.819 -4.014 15.954 1.00 47.66 272 GLU A N 1
ATOM 2264 C CA . GLU A 1 272 ? 18.069 -5.005 17.015 1.00 47.66 272 GLU A CA 1
ATOM 2265 C C . GLU A 1 272 ? 19.558 -5.393 17.056 1.00 47.66 272 GLU A C 1
ATOM 2267 O O . GLU A 1 272 ? 19.989 -6.416 16.536 1.00 47.66 272 GLU A O 1
ATOM 2272 N N . SER A 1 273 ? 20.376 -4.539 17.678 1.00 42.62 273 SER A N 1
ATOM 2273 C CA . SER A 1 273 ? 21.591 -4.967 18.389 1.00 42.62 273 SER A CA 1
ATOM 2274 C C . SER A 1 273 ? 22.052 -3.855 19.335 1.00 42.62 273 SER A C 1
ATOM 2276 O O . SER A 1 273 ? 22.984 -3.104 19.056 1.00 42.62 273 SER A O 1
ATOM 2278 N N . ASN A 1 274 ? 21.361 -3.719 20.464 1.00 42.56 274 ASN A N 1
ATOM 2279 C CA . ASN A 1 274 ? 21.883 -3.005 21.629 1.00 42.56 274 ASN A CA 1
ATOM 2280 C C . ASN A 1 274 ? 21.596 -3.834 22.888 1.00 42.56 274 ASN A C 1
ATOM 2282 O O . ASN A 1 274 ? 21.025 -3.360 23.867 1.00 42.56 274 ASN A O 1
ATOM 2286 N N . ILE A 1 275 ? 21.975 -5.114 22.842 1.00 41.47 275 ILE A N 1
ATOM 2287 C CA . ILE A 1 275 ? 22.141 -5.914 24.053 1.00 41.47 275 ILE A CA 1
ATOM 2288 C C . ILE A 1 275 ? 23.540 -5.584 24.561 1.00 41.47 275 ILE A C 1
ATOM 2290 O O . ILE A 1 275 ? 24.541 -5.978 23.969 1.00 41.47 275 ILE A O 1
ATOM 2294 N N . LYS A 1 276 ? 23.599 -4.785 25.627 1.00 42.84 276 LYS A N 1
ATOM 2295 C CA . LYS A 1 276 ? 24.822 -4.589 26.403 1.00 42.84 276 LYS A CA 1
ATOM 2296 C C . LYS A 1 276 ? 25.245 -5.946 26.958 1.00 42.84 276 LYS A C 1
ATOM 2298 O O . LYS A 1 276 ? 24.512 -6.529 27.752 1.00 42.84 276 LYS A O 1
ATOM 2303 N N . GLU A 1 277 ? 26.426 -6.414 26.573 1.00 37.31 277 GLU A N 1
ATOM 2304 C CA . GLU A 1 277 ? 27.152 -7.431 27.328 1.00 37.31 277 GLU A CA 1
ATOM 2305 C C . GLU A 1 277 ? 27.430 -6.878 28.731 1.00 37.31 277 GLU A C 1
ATOM 2307 O O . GLU A 1 277 ? 28.335 -6.073 28.948 1.00 37.31 277 GLU A O 1
ATOM 2312 N N . THR A 1 278 ? 26.619 -7.275 29.707 1.00 41.81 278 THR A N 1
ATOM 2313 C CA . THR A 1 278 ? 27.036 -7.263 31.107 1.00 41.81 278 THR A CA 1
ATOM 2314 C C . THR A 1 278 ? 27.943 -8.462 31.321 1.00 41.81 278 THR A C 1
ATOM 2316 O O . THR A 1 278 ? 27.480 -9.601 31.313 1.00 41.81 278 THR A O 1
ATOM 2319 N N . ALA A 1 279 ? 29.235 -8.196 31.506 1.00 36.56 279 ALA A N 1
ATOM 2320 C CA . ALA A 1 279 ? 30.177 -9.176 32.016 1.00 36.56 279 ALA A CA 1
ATOM 2321 C C . ALA A 1 279 ? 29.690 -9.658 33.391 1.00 36.56 279 ALA A C 1
ATOM 2323 O O . ALA A 1 279 ? 29.627 -8.883 34.345 1.00 36.56 279 ALA A O 1
ATOM 2324 N N . VAL A 1 280 ? 29.315 -10.932 33.470 1.00 46.81 280 VAL A N 1
ATOM 2325 C CA . VAL A 1 280 ? 29.113 -11.634 34.735 1.00 46.81 280 VAL A CA 1
ATOM 2326 C C . VAL A 1 280 ? 30.485 -12.146 35.153 1.00 46.81 280 VAL A C 1
ATOM 2328 O O . VAL A 1 280 ? 31.012 -13.082 34.558 1.00 46.81 280 VAL A O 1
ATOM 2331 N N . THR A 1 281 ? 31.095 -11.495 36.138 1.00 46.53 281 THR A N 1
ATOM 2332 C CA . THR A 1 281 ? 32.203 -12.074 36.898 1.00 46.53 281 THR A CA 1
ATOM 2333 C C . THR A 1 281 ? 31.639 -13.201 37.752 1.00 46.53 281 THR A C 1
ATOM 2335 O O . THR A 1 281 ? 30.782 -12.961 38.601 1.00 46.53 281 THR A O 1
ATOM 2338 N N . VAL A 1 282 ? 32.085 -14.425 37.483 1.00 46.72 282 VAL A N 1
ATOM 2339 C CA . VAL A 1 282 ? 31.844 -15.589 38.335 1.00 46.72 282 VAL A CA 1
ATOM 2340 C C . VAL A 1 282 ? 33.002 -15.647 39.327 1.00 46.72 282 VAL A C 1
ATOM 2342 O O . VAL A 1 282 ? 34.151 -15.744 38.901 1.00 46.72 282 VAL A O 1
ATOM 2345 N N . ASP A 1 283 ? 32.704 -15.532 40.620 1.00 55.31 283 ASP A N 1
ATOM 2346 C CA . ASP A 1 283 ? 33.660 -15.824 41.690 1.00 55.31 283 ASP A CA 1
ATOM 2347 C C . ASP A 1 283 ? 33.936 -17.338 41.711 1.00 55.31 283 ASP A C 1
ATOM 2349 O O . ASP A 1 283 ? 33.009 -18.148 41.710 1.00 55.31 283 ASP A O 1
ATOM 2353 N N . GLU A 1 284 ? 35.215 -17.719 41.709 1.00 51.12 284 GLU A N 1
ATOM 2354 C CA . GLU A 1 284 ? 35.694 -19.111 41.624 1.00 51.12 284 GLU A CA 1
ATOM 2355 C C . GLU A 1 284 ? 35.531 -19.931 42.924 1.00 51.12 284 GLU A C 1
ATOM 2357 O O . GLU A 1 284 ? 35.958 -21.082 42.967 1.00 51.12 284 GLU A O 1
ATOM 2362 N N . ASP A 1 285 ? 34.881 -19.401 43.965 1.00 53.44 285 ASP A N 1
ATOM 2363 C CA . ASP A 1 285 ? 34.878 -20.022 45.301 1.00 53.44 285 ASP A CA 1
ATOM 2364 C C . ASP A 1 285 ? 33.612 -20.824 45.676 1.00 53.44 285 ASP A C 1
ATOM 2366 O O . ASP A 1 285 ? 33.562 -21.387 46.768 1.00 53.44 285 ASP A O 1
ATOM 2370 N N . ASP A 1 286 ? 32.623 -20.975 44.786 1.00 56.22 286 ASP A N 1
ATOM 2371 C CA . ASP A 1 286 ? 31.414 -21.774 45.063 1.00 56.22 286 ASP A CA 1
ATOM 2372 C C . ASP A 1 286 ? 31.237 -22.949 44.082 1.00 56.22 286 ASP A C 1
ATOM 2374 O O . ASP A 1 286 ? 30.442 -22.909 43.140 1.00 56.22 286 ASP A O 1
ATOM 2378 N N . LEU A 1 287 ? 31.936 -24.056 44.348 1.00 49.16 287 LEU A N 1
ATOM 2379 C CA . LEU A 1 287 ? 31.540 -25.387 43.875 1.00 49.16 287 LEU A CA 1
ATOM 2380 C C . LEU A 1 287 ? 31.585 -26.392 45.038 1.00 49.16 287 LEU A C 1
ATOM 2382 O O . LEU A 1 287 ? 32.653 -26.610 45.614 1.00 49.16 287 LEU A O 1
ATOM 2386 N N . PRO A 1 288 ? 30.461 -27.047 45.389 1.00 60.69 288 PRO A N 1
ATOM 2387 C CA . PRO A 1 288 ? 30.504 -28.240 46.214 1.00 60.69 288 PRO A CA 1
ATOM 2388 C C . PRO A 1 288 ? 30.944 -29.439 45.357 1.00 60.69 288 PRO A C 1
ATOM 2390 O O . PRO A 1 288 ? 30.600 -29.526 44.178 1.00 60.69 288 PRO A O 1
ATOM 2393 N N . PHE A 1 289 ? 31.718 -30.326 45.987 1.00 56.97 289 PHE A N 1
ATOM 2394 C CA . PHE A 1 289 ? 32.201 -31.617 45.479 1.00 56.97 289 PHE A CA 1
ATOM 2395 C C . PHE A 1 289 ? 31.188 -32.422 44.655 1.00 56.97 289 PHE A C 1
ATOM 2397 O O . PHE A 1 289 ? 30.007 -32.492 45.070 1.00 56.97 289 PHE A O 1
#

Secondary structure (DSSP, 8-state):
--HHHHHHHHHHHHHHHHHHHHH--HHHHHHHHHHHHHS-HHHHHHHHHHHHHHHH--HHHHHHS-HHHHHHHHHHHHHTT----HHHHHHHHHT-TTHHHHHHHHHHHHHHHHHHHHHHTTSS-SSSHHHHHHHHHHHHHHTTEEEEEEEEHHHHHHHHHTT-EEEEEEEEE-TTSPEEEEEEEEEEHHHHHHHHHHHHHHHHHTTHHHHHHHHHHHHHT--GGG--HHHHTTT-S---HHHHHHHHHHHHHH-TT-------GGGSTTS---------PPPTT----

Radius of gyration: 27.43 Å; Cα contacts (8 Å, |Δi|>4): 209; chains: 1; bounding box: 66×66×77 Å

Nearest PDB structures (foldseek):
  8ojf-assembly1_B-2  TM=8.492E-01  e=3.213E+00  Arabidopsis thaliana
  2wve-assembly1_A  TM=3.284E-01  e=3.315E-01  Helicobacter pylori 26695
  5w8a-assembly1_A  TM=3.983E-01  e=1.975E+00  Bradyrhizobium japonicum
  5fii-assembly2_D  TM=3.718E-01  e=1.871E+00  Homo sapiens

Foldseek 3Di:
DPVVVLLVLLVVLLVLLVCCVVVVDPVSLVVNLVSQVVDDLVSLLSSVLLLCLLVVDDPVNPVVDQLVVSSVVSSVVVVVVDDDDSSVSSVVLSPDPPNNSSSVSSSVSCVVVVVVVVVVPPPDDPPPPPVVVVVVVVVVVVQFFPDKDKDFPVCPVVCVVLVKDFDDKDWDQDPVRDIGIITIIGHTPVSVVVVVLVVVVVCVVVVVLVVVLVVVCVVVVHDSVVPDVVVLVVPPDDPDVSSVVNSVVCCVNVPPPDDDRDDPPVVVPDPDDPPDPDDDDDDPPDDDD

Solvent-accessible surface area (backbone atoms only — not comparable to full-atom values): 17290 Å² total; per-residue (Å²): 130,68,60,68,59,52,52,52,53,41,52,52,51,32,54,34,39,44,45,24,72,75,65,69,38,72,66,36,48,48,53,39,51,59,52,50,74,70,52,54,58,68,52,50,54,50,42,50,36,34,29,48,43,27,63,71,61,48,74,69,52,62,74,73,44,53,58,65,55,53,51,54,51,42,43,55,52,53,68,71,64,62,81,80,55,61,67,58,54,40,51,57,54,68,72,40,82,67,44,31,60,16,32,50,46,15,47,62,50,48,59,63,46,58,68,52,54,68,64,64,60,81,80,65,82,88,79,67,65,70,66,58,55,53,56,54,54,54,57,63,53,58,74,50,37,75,46,75,47,80,39,50,74,91,48,49,64,66,41,45,77,71,65,32,43,84,75,50,72,50,77,46,74,45,98,85,72,50,74,47,62,39,37,33,34,27,33,39,38,69,58,52,53,50,51,52,48,56,51,50,53,55,39,52,75,67,44,48,59,60,54,49,50,43,55,53,21,61,74,71,74,45,63,62,81,77,65,42,79,71,52,69,78,65,74,76,63,80,94,41,71,68,59,54,49,53,47,52,52,49,55,66,66,66,44,83,81,63,84,80,76,86,73,67,73,77,77,69,76,82,84,86,87,83,78,77,85,74,82,79,84,76,75,91,84,82,75,84,133

Sequence (289 aa):
MNYSHFINVTKKVYQLACNRQTSNSVEAIQQLENYMYQLTFDEIKFIQTIMYLGRDTTDEERLKYSNRELFESQKRYLERKSWSKRELEADHIIAKTPLDEYLQKGLEIVKNLDTQLSCDNNNLNIENEQTHVKNQKEANFMSQYYKIEVVSARFVNSYLEKGWVLIDTTRELSSYGEISVSYHMGYPINSYIADLKGIIDKYEELELFEELKKRLCEKEGLDPQGLREESFYLGNHPKNETVNFLNNYVNVLKNKNGNYIYVDPSSEKKEESNIKETAVTVDEDDLPF

pLDDT: mean 80.65, std 19.6, range [36.56, 98.38]